Protein AF-A0A9E3B959-F1 (afdb_monomer_lite)

Foldseek 3Di:
DLVVLVVCCVQPQAPNVSAGAADPVCLPPDLLVLLVVLQVVLVVVLLVCQQPPVQVVCVSVLVSSQQNSLNSVCVSVVHDSVVCPPPPANWDWDQDPNDIDIRHHDDDPDSDRDNCSPVPDDPPLLLVVVLPVPDDDPPQFAALPPRHNPQKDKAFDDCLPPDDCVRDAAPSNSCSSSVHGIGIHHPVVSVCVVVVVDRPDDSSSRRDDPPDPPPPDDDDDDDD

Radius of gyration: 24.72 Å; chains: 1; bounding box: 54×55×62 Å

Structure (mmCIF, N/CA/C/O backbone):
data_AF-A0A9E3B959-F1
#
_entry.id   AF-A0A9E3B959-F1
#
loop_
_atom_site.group_PDB
_atom_site.id
_atom_site.type_symbol
_atom_site.label_atom_id
_atom_site.label_alt_id
_atom_site.label_comp_id
_atom_site.label_asym_id
_atom_site.label_entity_id
_atom_site.label_seq_id
_atom_site.pdbx_PDB_ins_code
_atom_site.Cartn_x
_atom_site.Cartn_y
_atom_site.Cartn_z
_atom_site.occupancy
_atom_site.B_iso_or_equiv
_atom_site.auth_seq_id
_atom_site.auth_comp_id
_atom_site.auth_asym_id
_atom_site.auth_atom_id
_atom_site.pdbx_PDB_model_num
ATOM 1 N N . MET A 1 1 ? 4.954 -13.587 -14.094 1.00 80.44 1 MET A N 1
ATOM 2 C CA . MET A 1 1 ? 5.096 -12.112 -14.001 1.00 80.44 1 MET A CA 1
ATOM 3 C C . MET A 1 1 ? 4.071 -11.342 -14.834 1.00 80.44 1 MET A C 1
ATOM 5 O O . MET A 1 1 ? 3.504 -10.375 -14.329 1.00 80.44 1 MET A O 1
ATOM 9 N N . ASP A 1 2 ? 3.778 -11.764 -16.065 1.00 85.06 2 ASP A N 1
ATOM 10 C CA . ASP A 1 2 ? 2.903 -11.012 -16.986 1.00 85.06 2 ASP A CA 1
ATOM 11 C C . ASP A 1 2 ? 1.471 -10.815 -16.484 1.00 85.06 2 ASP A C 1
ATOM 13 O O . ASP A 1 2 ? 0.889 -9.744 -16.650 1.00 85.06 2 ASP A O 1
ATOM 17 N N . GLU A 1 3 ? 0.918 -11.799 -15.773 1.00 89.31 3 GLU A N 1
ATOM 18 C CA . GLU A 1 3 ? -0.406 -11.671 -15.158 1.00 89.31 3 GLU A CA 1
ATOM 19 C C . GLU A 1 3 ? -0.453 -10.535 -14.117 1.00 89.31 3 GLU A C 1
ATOM 21 O O . GLU A 1 3 ? -1.436 -9.795 -14.023 1.00 89.31 3 GLU A O 1
ATOM 26 N N . LEU A 1 4 ? 0.632 -10.339 -13.360 1.00 90.38 4 LEU A N 1
ATOM 27 C CA . LEU A 1 4 ? 0.726 -9.268 -12.369 1.00 90.38 4 LEU A CA 1
ATOM 28 C C . LEU A 1 4 ? 0.835 -7.896 -13.046 1.00 90.38 4 LEU A C 1
ATOM 30 O O . LEU A 1 4 ? 0.195 -6.938 -12.609 1.00 90.38 4 LEU A O 1
ATOM 34 N N . ILE A 1 5 ? 1.572 -7.807 -14.156 1.00 92.00 5 ILE A N 1
ATOM 35 C CA . ILE A 1 5 ? 1.632 -6.597 -14.988 1.00 92.00 5 ILE A CA 1
ATOM 36 C C . ILE A 1 5 ? 0.251 -6.291 -15.583 1.00 92.00 5 ILE A C 1
ATOM 38 O O . ILE A 1 5 ? -0.192 -5.144 -15.535 1.00 92.00 5 ILE A O 1
ATOM 42 N N . LYS A 1 6 ? -0.487 -7.307 -16.048 1.00 93.62 6 LYS A N 1
ATOM 43 C CA . LYS A 1 6 ? -1.866 -7.156 -16.537 1.00 93.62 6 LYS A CA 1
ATOM 44 C C . LYS A 1 6 ? -2.799 -6.606 -15.451 1.00 93.62 6 LYS A C 1
ATOM 46 O O . LYS A 1 6 ? -3.566 -5.680 -15.715 1.00 93.62 6 LYS A O 1
ATOM 51 N N . LYS A 1 7 ? -2.691 -7.099 -14.211 1.00 92.75 7 LYS A N 1
ATOM 52 C CA . LYS A 1 7 ? -3.442 -6.562 -13.057 1.00 92.75 7 LYS A CA 1
ATOM 53 C C . LYS A 1 7 ? -3.067 -5.105 -12.756 1.00 92.75 7 LYS A C 1
ATOM 55 O O . LYS A 1 7 ? -3.945 -4.289 -12.475 1.00 92.75 7 LYS A O 1
ATOM 60 N N . LEU A 1 8 ? -1.786 -4.742 -12.847 1.00 92.69 8 LEU A N 1
ATOM 61 C CA . LEU A 1 8 ? -1.335 -3.353 -12.676 1.00 92.69 8 LEU A CA 1
ATOM 62 C C . LEU A 1 8 ? -1.838 -2.428 -13.789 1.00 92.69 8 LEU A C 1
ATOM 64 O O . LEU A 1 8 ? -2.209 -1.288 -13.497 1.00 92.69 8 LEU A O 1
ATOM 68 N N . TYR A 1 9 ? -1.898 -2.922 -15.026 1.00 93.94 9 TYR A N 1
ATOM 69 C CA . TYR A 1 9 ? -2.481 -2.216 -16.165 1.00 93.94 9 TYR A CA 1
ATOM 70 C C . TYR A 1 9 ? -3.969 -1.937 -15.934 1.00 93.94 9 TYR A C 1
ATOM 72 O O . TYR A 1 9 ? -4.385 -0.781 -15.984 1.00 93.94 9 TYR A O 1
ATOM 80 N N . GLN A 1 10 ? -4.749 -2.952 -15.547 1.00 93.19 10 GLN A N 1
ATOM 81 C CA . GLN A 1 10 ? -6.173 -2.794 -15.213 1.00 93.19 10 GLN A CA 1
ATOM 82 C C . GLN A 1 10 ? -6.409 -1.789 -14.076 1.00 93.19 10 GLN A C 1
ATOM 84 O O . GLN A 1 10 ? -7.399 -1.063 -14.065 1.00 93.19 10 GLN A O 1
ATOM 89 N N . LYS A 1 11 ? -5.491 -1.722 -13.104 1.00 91.50 11 LYS A N 1
ATOM 90 C CA . LYS A 1 11 ? -5.544 -0.751 -12.001 1.00 91.50 11 LYS A CA 1
ATOM 91 C C . LYS A 1 11 ? -4.954 0.622 -12.361 1.00 91.50 11 LYS A C 1
ATOM 93 O O . LYS A 1 11 ? -4.945 1.500 -11.493 1.00 91.50 11 LYS A O 1
ATOM 98 N N . GLY A 1 12 ? -4.469 0.823 -13.587 1.00 92.06 12 GLY A N 1
ATOM 99 C CA . GLY A 1 12 ? -3.990 2.106 -14.108 1.00 92.06 12 GLY A CA 1
ATOM 100 C C . GLY A 1 12 ? -2.596 2.535 -13.639 1.00 92.06 12 GLY A C 1
ATOM 101 O O . GLY A 1 12 ? -2.316 3.730 -13.608 1.00 92.06 12 GLY A O 1
ATOM 102 N N . PHE A 1 13 ? -1.729 1.602 -13.234 1.00 93.00 13 PHE A N 1
ATOM 103 C CA . PHE A 1 13 ? -0.353 1.914 -12.803 1.00 93.00 13 PHE A CA 1
ATOM 104 C C . PHE A 1 13 ? 0.669 1.876 -13.950 1.00 93.00 13 PHE A C 1
ATOM 106 O O . PHE A 1 13 ? 1.682 2.580 -13.925 1.00 93.00 13 PHE A O 1
ATOM 113 N N . CYS A 1 14 ? 0.419 1.059 -14.968 1.00 93.94 14 CYS A N 1
ATOM 114 C CA . CYS A 1 14 ? 1.261 0.928 -16.154 1.00 93.94 14 CYS A CA 1
ATOM 115 C C . CYS A 1 14 ? 0.411 0.832 -17.415 1.00 93.94 14 CYS A C 1
ATOM 117 O O . CYS A 1 14 ? -0.798 0.663 -17.315 1.00 93.94 14 CYS A O 1
ATOM 119 N N . ASN A 1 15 ? 1.033 0.960 -18.587 1.00 93.50 15 ASN A N 1
ATOM 120 C CA . ASN A 1 15 ? 0.400 0.678 -19.875 1.00 93.50 15 ASN A CA 1
ATOM 121 C C . ASN A 1 15 ? 0.394 -0.837 -20.176 1.00 93.50 15 ASN A C 1
ATOM 123 O O . ASN A 1 15 ? 0.929 -1.629 -19.396 1.00 93.50 15 ASN A O 1
ATOM 127 N N . ALA A 1 16 ? -0.181 -1.228 -21.318 1.00 90.19 16 ALA A N 1
ATOM 128 C CA . ALA A 1 16 ? -0.247 -2.626 -21.757 1.00 90.19 16 ALA A CA 1
ATOM 129 C C . ALA A 1 16 ? 1.142 -3.283 -21.902 1.00 90.19 16 ALA A C 1
ATOM 131 O O . ALA A 1 16 ? 1.290 -4.477 -21.680 1.00 90.19 16 ALA A O 1
ATOM 132 N N . HIS A 1 17 ? 2.177 -2.487 -22.186 1.00 88.38 17 HIS A N 1
ATOM 133 C CA . HIS A 1 17 ? 3.568 -2.934 -22.313 1.00 88.38 17 HIS A CA 1
ATOM 134 C C . HIS A 1 17 ? 4.354 -2.888 -20.986 1.00 88.38 17 HIS A C 1
ATOM 136 O O . HIS A 1 17 ? 5.584 -2.938 -20.987 1.00 88.38 17 HIS A O 1
ATOM 142 N N . GLY A 1 18 ? 3.688 -2.692 -19.842 1.00 88.81 18 GLY A N 1
ATOM 143 C CA . GLY A 1 18 ? 4.347 -2.624 -18.533 1.00 88.81 18 GLY A CA 1
ATOM 144 C C . GLY A 1 18 ? 5.211 -1.375 -18.310 1.00 88.81 18 GLY A C 1
ATOM 145 O O . GLY A 1 18 ? 6.066 -1.359 -17.422 1.00 88.81 18 GLY A O 1
ATOM 146 N N . ARG A 1 19 ? 5.019 -0.307 -19.093 1.00 93.06 19 ARG A N 1
ATOM 147 C CA . ARG A 1 19 ? 5.656 1.001 -18.872 1.00 93.06 19 ARG A CA 1
ATOM 148 C C . ARG A 1 19 ? 4.868 1.802 -17.827 1.00 93.06 19 ARG A C 1
ATOM 150 O O . ARG A 1 19 ? 3.643 1.860 -17.920 1.00 93.06 19 ARG A O 1
ATOM 157 N N . PRO A 1 20 ? 5.529 2.468 -16.865 1.00 94.44 20 PRO A N 1
ATOM 158 C CA . PRO A 1 20 ? 4.847 3.205 -15.799 1.00 94.44 20 PRO A CA 1
ATOM 159 C C . PRO A 1 20 ? 4.007 4.373 -16.331 1.00 94.44 20 PRO A C 1
ATOM 161 O O . PRO A 1 20 ? 4.480 5.143 -17.175 1.00 94.44 20 PRO A O 1
ATOM 164 N N . MET A 1 21 ? 2.807 4.568 -15.786 1.00 94.25 21 MET A N 1
ATOM 165 C CA . MET A 1 21 ? 1.925 5.706 -16.084 1.00 94.25 21 MET A CA 1
ATOM 166 C C . MET A 1 21 ? 1.518 6.428 -14.798 1.00 94.25 21 MET A C 1
ATOM 168 O O . MET A 1 21 ? 1.546 5.831 -13.726 1.00 94.25 21 MET A O 1
ATOM 172 N N . HIS A 1 22 ? 1.166 7.715 -14.879 1.00 92.75 22 HIS A N 1
ATOM 173 C CA . HIS A 1 22 ? 0.607 8.413 -13.719 1.00 92.75 22 HIS A CA 1
ATOM 174 C C . HIS A 1 22 ? -0.812 7.909 -13.445 1.00 92.75 22 HIS A C 1
ATOM 176 O O . HIS A 1 22 ? -1.591 7.672 -14.371 1.00 92.75 22 HIS A O 1
ATOM 182 N N . LYS A 1 23 ? -1.175 7.794 -12.168 1.00 93.25 23 LYS A N 1
ATOM 183 C CA . LYS A 1 23 ? -2.512 7.361 -11.772 1.00 93.25 23 LYS A CA 1
ATOM 184 C C . LYS A 1 23 ? -3.437 8.561 -11.625 1.00 93.25 23 LYS A C 1
ATOM 186 O O . LYS A 1 23 ? -3.489 9.176 -10.564 1.00 93.25 23 LYS A O 1
ATOM 191 N N . LYS A 1 24 ? -4.189 8.864 -12.690 1.00 89.94 24 LYS A N 1
ATOM 192 C CA . LYS A 1 24 ? -5.099 10.025 -12.781 1.00 89.94 24 LYS A CA 1
ATOM 193 C C . LYS A 1 24 ? -6.013 10.176 -11.560 1.00 89.94 24 LYS A C 1
ATOM 195 O O . LYS A 1 24 ? -6.079 11.251 -10.980 1.00 89.94 24 LYS A O 1
ATOM 200 N N . ALA A 1 25 ? -6.628 9.079 -11.114 1.00 90.62 25 ALA A N 1
ATOM 201 C CA . ALA A 1 25 ? -7.558 9.077 -9.983 1.00 90.62 25 ALA A CA 1
ATOM 202 C C . ALA A 1 25 ? -6.941 9.540 -8.648 1.00 90.62 25 ALA A C 1
ATOM 204 O O . ALA A 1 25 ? -7.670 9.939 -7.750 1.00 90.62 25 ALA A O 1
ATOM 205 N N . TRP A 1 26 ? -5.615 9.460 -8.488 1.00 92.69 26 TRP A N 1
ATOM 206 C CA . TRP A 1 26 ? -4.938 9.809 -7.234 1.00 92.69 26 TRP A CA 1
ATOM 207 C C . TRP A 1 26 ? -4.292 11.193 -7.256 1.00 92.69 26 TRP A C 1
ATOM 209 O O . TRP A 1 26 ? -3.846 11.648 -6.213 1.00 92.69 26 TRP A O 1
ATOM 219 N N . VAL A 1 27 ? -4.264 11.889 -8.398 1.00 91.31 27 VAL A N 1
ATOM 220 C CA . VAL A 1 27 ? -3.645 13.225 -8.518 1.00 91.31 27 VAL A CA 1
ATOM 221 C C . VAL A 1 27 ? -4.309 14.252 -7.586 1.00 91.31 27 VAL A C 1
ATOM 223 O O . VAL A 1 27 ? -3.640 15.143 -7.062 1.00 91.31 27 VAL A O 1
ATOM 226 N N . LEU A 1 28 ? -5.612 14.090 -7.337 1.00 90.44 28 LEU A N 1
ATOM 227 C CA . LEU A 1 28 ? -6.407 14.964 -6.470 1.00 90.44 28 LEU A CA 1
ATOM 228 C C . LEU A 1 28 ? -6.137 14.760 -4.970 1.00 90.44 28 LEU A C 1
ATOM 230 O O . LEU A 1 28 ? -6.467 15.636 -4.182 1.00 90.44 28 LEU A O 1
ATOM 234 N N . LEU A 1 29 ? -5.534 13.637 -4.568 1.00 91.25 29 LEU A N 1
ATOM 235 C CA . LEU A 1 29 ? -5.238 13.350 -3.162 1.00 91.25 29 LEU A CA 1
ATOM 236 C C . LEU A 1 29 ? -4.032 14.155 -2.671 1.00 91.25 29 LEU A C 1
ATOM 238 O O . LEU A 1 29 ? -3.202 14.600 -3.467 1.00 91.25 29 LEU A O 1
ATOM 242 N N . ASP A 1 30 ? -3.903 14.301 -1.357 1.00 89.56 30 ASP A N 1
ATOM 243 C CA . ASP A 1 30 ? -2.733 14.931 -0.746 1.00 89.56 30 ASP A CA 1
ATOM 244 C C . ASP A 1 30 ? -1.458 14.119 -1.020 1.00 89.56 30 ASP A C 1
ATOM 246 O O . ASP A 1 30 ? -1.492 12.895 -1.173 1.00 89.56 30 ASP A O 1
ATOM 250 N N . GLU A 1 31 ? -0.305 14.787 -1.094 1.00 87.62 31 GLU A N 1
ATOM 251 C CA . GLU A 1 31 ? 0.969 14.144 -1.459 1.00 87.62 31 GLU A CA 1
ATOM 252 C C . GLU A 1 31 ? 1.323 12.972 -0.539 1.00 87.62 31 GLU A C 1
ATOM 254 O O . GLU A 1 31 ? 1.806 11.931 -0.992 1.00 87.62 31 GLU A O 1
ATOM 259 N N . ASP A 1 32 ? 1.028 13.115 0.749 1.00 87.31 32 ASP A N 1
ATOM 260 C CA . ASP A 1 32 ? 1.257 12.086 1.750 1.00 87.31 32 ASP A CA 1
ATOM 261 C C . ASP A 1 32 ? 0.358 10.873 1.568 1.00 87.31 32 ASP A C 1
ATOM 263 O O . ASP A 1 32 ? 0.815 9.732 1.684 1.00 87.31 32 ASP A O 1
ATOM 267 N N . GLN A 1 33 ? -0.908 11.112 1.237 1.00 89.50 33 GLN A N 1
ATOM 268 C CA . GLN A 1 33 ? -1.863 10.064 0.919 1.00 89.50 33 GLN A CA 1
ATOM 269 C C . GLN A 1 33 ? -1.445 9.319 -0.344 1.00 89.50 33 GLN A C 1
ATOM 271 O O . GLN A 1 33 ? -1.440 8.087 -0.339 1.00 89.50 33 GLN A O 1
ATOM 276 N N . ILE A 1 34 ? -1.024 10.036 -1.393 1.00 91.88 34 ILE A N 1
ATOM 277 C CA . ILE A 1 34 ? -0.518 9.433 -2.631 1.00 91.88 34 ILE A CA 1
ATOM 278 C C . ILE A 1 34 ? 0.653 8.498 -2.307 1.00 91.88 34 ILE A C 1
ATOM 280 O O . ILE A 1 34 ? 0.601 7.312 -2.642 1.00 91.88 34 ILE A O 1
ATOM 284 N N . ILE A 1 35 ? 1.690 8.988 -1.618 1.00 90.44 35 ILE A N 1
ATOM 285 C CA . ILE A 1 35 ? 2.874 8.177 -1.289 1.00 90.44 35 ILE A CA 1
ATOM 286 C C . ILE A 1 35 ? 2.489 6.983 -0.414 1.00 90.44 35 ILE A C 1
ATOM 288 O O . ILE A 1 35 ? 2.919 5.861 -0.683 1.00 90.44 35 ILE A O 1
ATOM 292 N N . SER A 1 36 ? 1.644 7.193 0.597 1.00 90.62 36 SER A N 1
ATOM 293 C CA . SER A 1 36 ? 1.188 6.135 1.501 1.00 90.62 36 SER A CA 1
ATOM 294 C C . SER A 1 36 ? 0.422 5.026 0.770 1.00 90.62 36 SER A C 1
ATOM 296 O O . SER A 1 36 ? 0.654 3.839 1.024 1.00 90.62 36 SER A O 1
ATOM 298 N N . LEU A 1 37 ? -0.442 5.380 -0.188 1.00 92.19 37 LEU A N 1
ATOM 299 C CA . LEU A 1 37 ? -1.195 4.421 -0.999 1.00 92.19 37 LEU A CA 1
ATOM 300 C C . LEU A 1 37 ? -0.272 3.583 -1.886 1.00 92.19 37 LEU A C 1
ATOM 302 O O . LEU A 1 37 ? -0.363 2.355 -1.873 1.00 92.19 37 LEU A O 1
ATOM 306 N N . TYR A 1 38 ? 0.656 4.218 -2.607 1.00 93.81 38 TYR A N 1
ATOM 307 C CA . TYR A 1 38 ? 1.648 3.499 -3.412 1.00 93.81 38 TYR A CA 1
ATOM 308 C C . TYR A 1 38 ? 2.538 2.592 -2.551 1.00 93.81 38 TYR A C 1
ATOM 310 O O . TYR A 1 38 ? 2.760 1.434 -2.912 1.00 93.81 38 TYR A O 1
ATOM 318 N N . SER A 1 39 ? 3.000 3.076 -1.394 1.00 91.81 39 SER A N 1
ATOM 319 C CA . SER A 1 39 ? 3.765 2.280 -0.424 1.00 91.81 39 SER A CA 1
ATOM 320 C C . SER A 1 39 ? 2.980 1.076 0.085 1.00 91.81 39 SER A C 1
ATOM 322 O O . SER A 1 39 ? 3.540 -0.012 0.203 1.00 91.81 39 SER A O 1
ATOM 324 N N . SER A 1 40 ? 1.688 1.251 0.367 1.00 91.19 40 SER A N 1
ATOM 325 C CA . SER A 1 40 ? 0.810 0.181 0.850 1.00 91.19 40 SER A CA 1
ATOM 326 C C . SER A 1 40 ? 0.580 -0.885 -0.218 1.00 91.19 40 SER A C 1
ATOM 328 O O . SER A 1 40 ? 0.660 -2.072 0.087 1.00 91.19 40 SER A O 1
ATOM 330 N N . VAL A 1 41 ? 0.373 -0.482 -1.477 1.00 93.25 41 VAL A N 1
ATOM 331 C CA . VAL A 1 41 ? 0.266 -1.418 -2.608 1.00 93.25 41 VAL A CA 1
ATOM 332 C C . VAL A 1 41 ? 1.567 -2.200 -2.786 1.00 93.25 41 VAL A C 1
ATOM 334 O O . VAL A 1 41 ? 1.525 -3.425 -2.883 1.00 93.25 41 VAL A O 1
ATOM 337 N N . ASN A 1 42 ? 2.721 -1.522 -2.770 1.00 92.75 42 ASN A N 1
ATOM 338 C CA . ASN A 1 42 ? 4.015 -2.190 -2.910 1.00 92.75 42 ASN A CA 1
ATOM 339 C C . ASN A 1 42 ? 4.282 -3.162 -1.746 1.00 92.75 42 ASN A C 1
ATOM 341 O 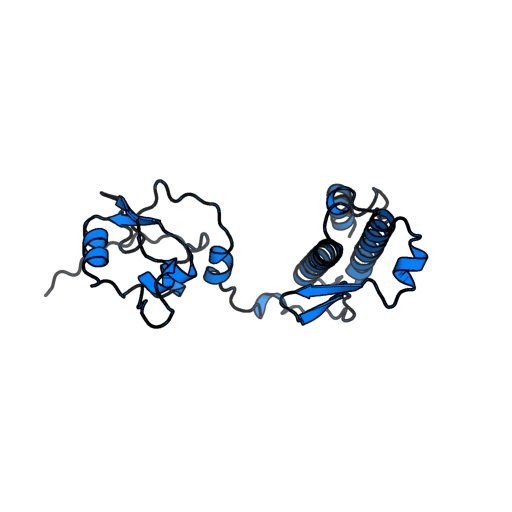O . ASN A 1 42 ? 4.625 -4.315 -1.986 1.00 92.75 42 ASN A O 1
ATOM 345 N N . ARG A 1 43 ? 4.046 -2.739 -0.493 1.00 91.06 43 ARG A N 1
ATOM 346 C CA . ARG A 1 43 ? 4.144 -3.621 0.687 1.00 91.06 43 ARG A CA 1
ATOM 347 C C . ARG A 1 43 ? 3.225 -4.824 0.590 1.00 91.06 43 ARG A C 1
ATOM 349 O O . ARG A 1 43 ? 3.647 -5.915 0.937 1.00 91.06 43 ARG A O 1
ATOM 356 N N . GLY A 1 44 ? 1.981 -4.629 0.159 1.00 90.31 44 GLY A N 1
ATOM 357 C CA . GLY A 1 44 ? 1.007 -5.710 0.047 1.00 90.31 44 GLY A CA 1
ATOM 358 C C . GLY A 1 44 ? 1.447 -6.770 -0.957 1.00 90.31 44 GLY A C 1
ATOM 359 O O . GLY A 1 44 ? 1.476 -7.949 -0.617 1.00 90.31 44 GLY A O 1
ATOM 360 N N . LEU A 1 45 ? 1.851 -6.346 -2.160 1.00 91.12 45 LEU A N 1
ATOM 361 C CA . LEU A 1 45 ? 2.346 -7.257 -3.196 1.00 91.12 45 LEU A CA 1
ATOM 362 C C . LEU A 1 45 ? 3.591 -8.005 -2.735 1.00 91.12 45 LEU A C 1
ATOM 364 O O . LEU A 1 45 ? 3.685 -9.214 -2.909 1.00 91.12 45 LEU A O 1
ATOM 368 N N . GLN A 1 46 ? 4.519 -7.299 -2.100 1.00 89.81 46 GLN A N 1
ATOM 369 C CA . GLN A 1 46 ? 5.704 -7.928 -1.555 1.00 89.81 46 GLN A CA 1
ATOM 370 C C . GLN A 1 46 ? 5.326 -8.912 -0.441 1.00 89.81 46 GLN A C 1
ATOM 372 O O . GLN A 1 46 ? 5.582 -10.097 -0.543 1.00 89.81 46 GLN A O 1
ATOM 377 N N . ASN A 1 47 ? 4.612 -8.521 0.600 1.00 87.88 47 ASN A N 1
ATOM 378 C CA . ASN A 1 47 ? 4.277 -9.485 1.652 1.00 87.88 47 ASN A CA 1
ATOM 379 C C . ASN A 1 47 ? 3.521 -10.723 1.130 1.00 87.88 47 ASN A C 1
ATOM 381 O O . ASN A 1 47 ? 3.733 -11.815 1.645 1.00 87.88 47 ASN A O 1
ATOM 385 N N . TYR A 1 48 ? 2.701 -10.569 0.087 1.00 88.75 48 TYR A N 1
ATOM 386 C CA . TYR A 1 48 ? 1.984 -11.675 -0.541 1.00 88.75 48 TYR A CA 1
ATOM 387 C C . TYR A 1 48 ? 2.888 -12.638 -1.327 1.00 88.75 48 TYR A C 1
ATOM 389 O O . TYR A 1 48 ? 2.730 -13.846 -1.213 1.00 88.75 48 TYR A O 1
ATOM 397 N N . TYR A 1 49 ? 3.844 -12.142 -2.111 1.00 88.62 49 TYR A N 1
ATOM 398 C CA . TYR A 1 49 ? 4.714 -13.009 -2.919 1.00 88.62 49 TYR A CA 1
ATOM 399 C C . TYR A 1 49 ? 6.014 -13.412 -2.199 1.00 88.62 49 TYR A C 1
ATOM 401 O O . TYR A 1 49 ? 6.840 -14.110 -2.766 1.00 88.62 49 TYR A O 1
ATOM 409 N N . ARG A 1 50 ? 6.222 -13.019 -0.937 1.00 87.62 50 ARG A N 1
ATOM 410 C CA . ARG A 1 50 ? 7.487 -13.238 -0.207 1.00 87.62 50 ARG A CA 1
ATOM 411 C C . ARG A 1 50 ? 8.024 -14.679 -0.166 1.00 87.62 50 ARG A C 1
ATOM 413 O O . ARG A 1 50 ? 9.247 -14.829 -0.207 1.00 87.62 50 ARG A O 1
ATOM 420 N N . PRO A 1 51 ? 7.182 -15.725 -0.099 1.00 88.19 51 PRO A N 1
ATOM 421 C CA . PRO A 1 51 ? 7.668 -17.099 -0.099 1.00 88.19 51 PRO A CA 1
ATOM 422 C C . PRO A 1 51 ? 7.886 -17.692 -1.497 1.00 88.19 51 PRO A C 1
ATOM 424 O O . PRO A 1 51 ? 8.307 -18.841 -1.579 1.00 88.19 51 PRO A O 1
ATOM 427 N N . THR A 1 52 ? 7.600 -16.969 -2.588 1.00 87.06 52 THR A N 1
ATOM 428 C CA . THR A 1 52 ? 7.770 -17.507 -3.950 1.00 87.06 52 THR A CA 1
ATOM 429 C C . THR A 1 52 ? 9.236 -17.578 -4.360 1.00 87.06 52 THR A C 1
ATOM 431 O O . THR A 1 52 ? 10.004 -16.663 -4.063 1.00 87.06 52 THR A O 1
ATOM 434 N N . ASP A 1 53 ? 9.616 -18.602 -5.124 1.00 85.19 53 ASP A N 1
ATOM 435 C CA . ASP A 1 53 ? 11.004 -18.786 -5.563 1.00 85.19 53 ASP A CA 1
ATOM 436 C C . ASP A 1 53 ? 11.486 -17.677 -6.517 1.00 85.19 53 ASP A C 1
ATOM 438 O O . ASP A 1 53 ? 12.636 -17.253 -6.443 1.00 85.19 53 ASP A O 1
ATOM 442 N N . ASN A 1 54 ? 10.601 -17.111 -7.344 1.00 84.38 54 ASN A N 1
ATOM 443 C CA . ASN A 1 54 ? 10.917 -16.009 -8.263 1.00 84.38 54 ASN A CA 1
ATOM 444 C C . ASN A 1 54 ? 10.683 -14.607 -7.661 1.00 84.38 54 ASN A C 1
ATOM 446 O O . ASN A 1 54 ? 10.459 -13.631 -8.378 1.00 84.38 54 ASN A O 1
ATOM 450 N N . TRP A 1 55 ? 10.757 -14.481 -6.336 1.00 85.88 55 TRP A N 1
ATOM 451 C CA . TRP A 1 55 ? 10.542 -13.232 -5.599 1.00 85.88 55 TRP A CA 1
ATOM 452 C C . TRP A 1 55 ? 11.346 -12.035 -6.130 1.00 85.88 55 TRP A C 1
ATOM 454 O O . TRP A 1 55 ? 10.839 -10.913 -6.187 1.00 85.88 55 TRP A O 1
ATOM 464 N N . ALA A 1 56 ? 12.590 -12.259 -6.558 1.00 86.00 56 ALA A N 1
ATOM 465 C CA . ALA A 1 56 ? 13.458 -11.208 -7.086 1.00 86.00 56 ALA A CA 1
ATOM 466 C C . ALA A 1 56 ? 12.888 -10.524 -8.348 1.00 86.00 56 ALA A C 1
ATOM 468 O O . ALA A 1 56 ? 13.160 -9.343 -8.593 1.00 86.00 56 ALA A O 1
ATOM 469 N N . GLU A 1 57 ? 12.033 -11.207 -9.117 1.00 87.56 57 GLU A N 1
ATOM 470 C CA . GLU A 1 57 ? 11.367 -10.632 -10.293 1.00 87.56 57 GLU A CA 1
ATOM 471 C C . GLU A 1 57 ? 10.401 -9.495 -9.917 1.00 87.56 57 GLU A C 1
ATOM 473 O O . GLU A 1 57 ? 10.173 -8.577 -10.714 1.00 87.56 57 GLU A O 1
ATOM 478 N N . LEU A 1 58 ? 9.897 -9.458 -8.672 1.00 90.81 58 LEU A N 1
ATOM 479 C CA . LEU A 1 58 ? 9.063 -8.353 -8.182 1.00 90.81 58 LEU A CA 1
ATOM 480 C C . LEU A 1 58 ? 9.808 -7.013 -8.123 1.00 90.81 58 LEU A C 1
ATOM 482 O O . LEU A 1 58 ? 9.165 -5.962 -8.028 1.00 90.81 58 LEU A O 1
ATOM 486 N N . SER A 1 59 ? 11.136 -7.004 -8.248 1.00 90.88 59 SER A N 1
ATOM 487 C CA . SER A 1 59 ? 11.918 -5.777 -8.436 1.00 90.88 59 SER A CA 1
ATOM 488 C C . SER A 1 59 ? 11.406 -4.945 -9.621 1.00 90.88 59 SER A C 1
ATOM 490 O O . SER A 1 59 ? 11.304 -3.715 -9.521 1.00 90.88 59 SER A O 1
ATOM 492 N N . ARG A 1 60 ? 10.959 -5.598 -10.705 1.00 91.88 60 ARG A N 1
ATOM 493 C CA . ARG A 1 60 ? 10.334 -4.939 -11.861 1.00 91.88 60 ARG A CA 1
ATOM 494 C C . ARG A 1 60 ? 9.009 -4.270 -11.495 1.00 91.88 60 ARG A C 1
ATOM 496 O O . ARG A 1 60 ? 8.721 -3.172 -11.971 1.00 91.88 60 ARG A O 1
ATOM 503 N N . ILE A 1 61 ? 8.218 -4.885 -10.622 1.00 92.75 61 ILE A N 1
ATOM 504 C CA . ILE A 1 61 ? 6.954 -4.317 -10.139 1.00 92.75 61 ILE A CA 1
ATOM 505 C C . ILE A 1 61 ? 7.206 -3.110 -9.237 1.00 92.75 61 ILE A C 1
ATOM 507 O O . ILE A 1 61 ? 6.584 -2.061 -9.417 1.00 92.75 61 ILE A O 1
ATOM 511 N N . GLN A 1 62 ? 8.173 -3.217 -8.323 1.00 92.88 62 GLN A N 1
ATOM 512 C CA . GLN A 1 62 ? 8.603 -2.096 -7.489 1.00 92.88 62 GLN A CA 1
ATOM 513 C C . GLN A 1 62 ? 9.088 -0.921 -8.352 1.00 92.88 62 GLN A C 1
ATOM 515 O O . GLN A 1 62 ? 8.773 0.232 -8.051 1.00 92.88 62 GLN A O 1
ATOM 520 N N . TYR A 1 63 ? 9.806 -1.197 -9.447 1.00 92.69 63 TYR A N 1
ATOM 521 C CA . TYR A 1 63 ? 10.186 -0.183 -10.430 1.00 92.69 63 TYR A CA 1
ATOM 522 C C . TYR A 1 63 ? 8.953 0.492 -11.048 1.00 92.69 63 TYR A C 1
ATOM 524 O O . TYR A 1 63 ? 8.867 1.721 -11.047 1.00 92.69 63 TYR A O 1
ATOM 532 N N . ILE A 1 64 ? 7.978 -0.288 -11.529 1.00 94.19 64 ILE A N 1
ATOM 533 C CA . ILE A 1 64 ? 6.758 0.254 -12.141 1.00 94.19 64 ILE A CA 1
ATOM 534 C C . ILE A 1 64 ? 6.023 1.180 -11.169 1.00 94.19 64 ILE A C 1
ATOM 536 O O . ILE A 1 64 ? 5.704 2.314 -11.527 1.00 94.19 64 ILE A O 1
ATOM 540 N N . LEU A 1 65 ? 5.815 0.736 -9.929 1.00 93.88 65 LEU A N 1
ATOM 541 C CA . LEU A 1 65 ? 5.130 1.521 -8.902 1.00 93.88 65 LEU A CA 1
ATOM 542 C C . LEU A 1 65 ? 5.904 2.792 -8.536 1.00 93.88 65 LEU A C 1
ATOM 544 O O . LEU A 1 65 ? 5.301 3.860 -8.450 1.00 93.88 65 LEU A O 1
ATOM 548 N N . LYS A 1 66 ? 7.233 2.712 -8.389 1.00 92.25 66 LYS A N 1
ATOM 549 C CA . LYS A 1 66 ? 8.084 3.871 -8.076 1.00 92.25 66 LYS A CA 1
ATOM 550 C C . LYS A 1 66 ? 7.983 4.956 -9.150 1.00 92.25 66 LYS A C 1
ATOM 552 O O . LYS A 1 66 ? 7.819 6.131 -8.831 1.00 92.25 66 LYS A O 1
ATOM 557 N N . PHE A 1 67 ? 8.072 4.578 -10.424 1.00 92.81 67 PHE A N 1
ATOM 558 C CA . PHE A 1 67 ? 7.993 5.541 -11.525 1.00 92.81 67 PHE A CA 1
ATOM 559 C C . PHE A 1 67 ? 6.564 6.035 -11.774 1.00 92.81 67 PHE A C 1
ATOM 561 O O . PHE A 1 67 ? 6.377 7.199 -12.116 1.00 92.81 67 PHE A O 1
ATOM 568 N N . SER A 1 68 ? 5.554 5.190 -11.565 1.00 94.38 68 SER A N 1
ATOM 569 C CA . SER A 1 68 ? 4.141 5.586 -11.610 1.00 94.38 68 SER A CA 1
ATOM 570 C C . SER A 1 68 ? 3.825 6.640 -10.539 1.00 94.38 68 SER A C 1
ATOM 572 O O . SER A 1 68 ? 3.231 7.680 -10.840 1.00 94.38 68 SER A O 1
ATOM 574 N N . LEU A 1 69 ? 4.333 6.442 -9.318 1.00 93.62 69 LEU A N 1
ATOM 575 C CA . LEU A 1 69 ? 4.273 7.417 -8.231 1.00 93.62 69 LEU A CA 1
ATOM 576 C C . LEU A 1 69 ? 4.972 8.729 -8.609 1.00 93.62 69 LEU A C 1
ATOM 578 O O . LEU A 1 69 ? 4.361 9.790 -8.502 1.00 93.62 69 LEU A O 1
ATOM 582 N N . ALA A 1 70 ? 6.211 8.667 -9.108 1.00 92.38 70 ALA A N 1
ATOM 583 C CA . ALA A 1 70 ? 6.953 9.859 -9.523 1.00 92.38 70 ALA A CA 1
ATOM 584 C C . ALA A 1 70 ? 6.208 10.655 -10.607 1.00 92.38 70 ALA A C 1
ATOM 586 O O . ALA A 1 70 ? 6.094 11.872 -10.506 1.00 92.38 70 ALA A O 1
ATOM 587 N N . LYS A 1 71 ? 5.632 9.970 -11.605 1.00 92.81 71 LYS A N 1
ATOM 588 C CA . LYS A 1 71 ? 4.795 10.595 -12.641 1.00 92.81 71 LYS A CA 1
ATOM 589 C C . LYS A 1 71 ? 3.525 11.228 -12.068 1.00 92.81 71 LYS A C 1
ATOM 591 O O . LYS A 1 71 ? 3.109 12.280 -12.538 1.00 92.81 71 LYS A O 1
ATOM 596 N N . THR A 1 72 ? 2.913 10.601 -11.064 1.00 94.12 72 THR A N 1
ATOM 597 C CA . THR A 1 72 ? 1.706 11.125 -10.402 1.00 94.12 72 THR A CA 1
ATOM 598 C C . THR A 1 72 ? 2.017 12.404 -9.620 1.00 94.12 72 THR A C 1
ATOM 600 O O . THR A 1 72 ? 1.288 13.383 -9.738 1.00 94.12 72 THR A O 1
ATOM 603 N N . LEU A 1 73 ? 3.131 12.431 -8.884 1.00 91.88 73 LEU A N 1
ATOM 604 C CA . LEU A 1 73 ? 3.581 13.624 -8.159 1.00 91.88 73 LEU A CA 1
ATOM 605 C C . LEU A 1 73 ? 4.033 14.743 -9.101 1.00 91.88 73 LEU A C 1
ATOM 607 O O . LEU A 1 73 ? 3.706 15.901 -8.864 1.00 91.88 73 LEU A O 1
ATOM 611 N N . ALA A 1 74 ? 4.734 14.398 -10.183 1.00 91.44 74 ALA A N 1
ATOM 612 C CA . ALA A 1 74 ? 5.127 15.339 -11.228 1.00 91.44 74 ALA A CA 1
ATOM 613 C C . ALA A 1 74 ? 3.903 16.039 -11.838 1.00 91.44 74 ALA A C 1
ATOM 615 O O . ALA A 1 74 ? 3.887 17.262 -11.931 1.00 91.44 74 ALA A O 1
ATOM 616 N N . ALA A 1 75 ? 2.852 15.276 -12.161 1.00 91.81 75 ALA A N 1
ATOM 617 C CA . ALA A 1 75 ? 1.594 15.822 -12.668 1.00 91.81 75 ALA A CA 1
ATOM 618 C C . ALA A 1 75 ? 0.884 16.718 -11.639 1.00 91.81 75 ALA A C 1
ATOM 620 O O . ALA A 1 75 ? 0.404 17.788 -11.996 1.00 91.81 75 ALA A O 1
ATOM 621 N N . LYS A 1 76 ? 0.851 16.324 -10.358 1.00 91.00 76 LYS A N 1
ATOM 622 C CA . LYS A 1 76 ? 0.250 17.139 -9.289 1.00 91.00 76 LYS A CA 1
ATOM 623 C C . LYS A 1 76 ? 0.981 18.473 -9.098 1.00 91.00 76 LYS A C 1
ATOM 625 O O . LYS A 1 76 ? 0.336 19.504 -8.957 1.00 91.00 76 LYS A O 1
ATOM 630 N N . LYS A 1 77 ? 2.317 18.446 -9.094 1.00 88.69 77 LYS A N 1
ATOM 631 C CA . LYS A 1 77 ? 3.179 19.620 -8.872 1.00 88.69 77 LYS A CA 1
ATOM 632 C C . LYS A 1 77 ? 3.463 20.435 -10.138 1.00 88.69 77 LYS A C 1
ATOM 634 O O . LYS A 1 77 ? 4.124 21.459 -10.032 1.00 88.69 77 LYS A O 1
ATOM 639 N N . GLN A 1 78 ? 3.022 19.975 -11.312 1.00 88.94 78 GLN A N 1
ATOM 640 C CA . GLN A 1 78 ? 3.363 20.561 -12.617 1.00 88.94 78 GLN A CA 1
ATOM 641 C C . GLN A 1 78 ? 4.882 20.719 -12.827 1.00 88.94 78 GLN A C 1
ATOM 643 O O . GLN A 1 78 ? 5.366 21.720 -13.347 1.00 88.94 78 GLN A O 1
ATOM 648 N N . VAL A 1 79 ? 5.660 19.719 -12.402 1.00 89.88 79 VAL A N 1
ATOM 649 C CA . VAL A 1 79 ? 7.125 19.699 -12.562 1.00 89.88 79 VAL A CA 1
ATOM 650 C C . VAL A 1 79 ? 7.583 18.485 -13.361 1.00 89.88 79 VAL A C 1
ATOM 652 O O . VAL A 1 79 ? 6.854 17.511 -13.534 1.00 89.88 79 VAL A O 1
ATOM 655 N N . SER A 1 80 ? 8.838 18.505 -13.813 1.00 88.75 80 SER A N 1
ATOM 656 C CA . SER A 1 80 ? 9.446 17.352 -14.473 1.00 88.75 80 SER A CA 1
ATOM 657 C C . SER A 1 80 ? 9.665 16.180 -13.506 1.00 88.75 80 SER A C 1
ATOM 659 O O . SER A 1 80 ? 9.973 16.348 -12.324 1.00 88.75 80 SER A O 1
ATOM 661 N N . ILE A 1 81 ? 9.575 14.957 -14.035 1.00 88.00 81 ILE A N 1
ATOM 662 C CA . ILE A 1 81 ? 9.825 13.717 -13.278 1.00 88.00 81 ILE A CA 1
ATOM 663 C C . ILE A 1 81 ? 11.248 13.711 -12.697 1.00 88.00 81 ILE A C 1
ATOM 665 O O . ILE A 1 81 ? 11.461 13.260 -11.574 1.00 88.00 81 ILE A O 1
ATOM 669 N N . THR A 1 82 ? 12.220 14.245 -13.440 1.00 86.31 82 THR A N 1
ATOM 670 C CA . THR A 1 82 ? 13.623 14.331 -13.018 1.00 86.31 82 THR A CA 1
ATOM 671 C C . THR A 1 82 ? 13.784 15.164 -11.751 1.00 86.31 82 THR A C 1
ATOM 673 O O . THR A 1 82 ? 14.563 14.782 -10.882 1.00 86.31 82 THR A O 1
ATOM 676 N N . ARG A 1 83 ? 13.018 16.256 -11.603 1.00 85.56 83 ARG A N 1
ATOM 677 C CA . ARG A 1 83 ? 13.030 17.085 -10.389 1.00 85.56 83 ARG A CA 1
ATOM 678 C C . ARG A 1 83 ? 12.535 16.297 -9.175 1.00 85.56 83 ARG A C 1
ATOM 680 O O . ARG A 1 83 ? 13.185 16.320 -8.141 1.00 85.56 83 ARG A O 1
ATOM 687 N N . ILE A 1 84 ? 11.464 15.517 -9.340 1.00 85.25 84 ILE A N 1
ATOM 688 C CA . ILE A 1 84 ? 10.913 14.650 -8.282 1.00 85.25 84 ILE A CA 1
ATOM 689 C C . ILE A 1 84 ? 11.890 13.541 -7.864 1.00 85.25 84 ILE A C 1
ATOM 691 O O . ILE A 1 84 ? 11.929 13.165 -6.699 1.00 85.25 84 ILE A O 1
ATOM 695 N N . ILE A 1 85 ? 12.654 12.976 -8.804 1.00 82.69 85 ILE A N 1
ATOM 696 C CA . ILE A 1 85 ? 13.592 11.881 -8.506 1.00 82.69 85 ILE A CA 1
ATOM 697 C C . ILE A 1 85 ? 14.908 12.403 -7.906 1.00 82.69 85 ILE A C 1
ATOM 699 O O . ILE A 1 85 ? 15.491 11.712 -7.070 1.00 82.69 85 ILE A O 1
ATOM 703 N N . LYS A 1 86 ? 15.379 13.586 -8.331 1.00 77.00 86 LYS A N 1
ATOM 704 C CA . LYS A 1 86 ? 16.605 14.219 -7.814 1.00 77.00 86 LYS A CA 1
ATOM 705 C C . LYS A 1 86 ? 16.446 14.728 -6.381 1.00 77.00 86 LYS A C 1
ATOM 707 O O . LYS A 1 86 ? 17.404 14.644 -5.617 1.00 77.00 86 LYS A O 1
ATOM 712 N N . ASP A 1 87 ? 15.264 15.216 -6.006 1.00 68.69 87 ASP A N 1
ATOM 713 C CA . ASP A 1 87 ? 14.976 15.580 -4.617 1.00 68.69 87 ASP A CA 1
ATOM 714 C C . ASP A 1 87 ? 14.971 14.317 -3.750 1.00 68.69 87 ASP A C 1
ATOM 716 O O . ASP A 1 87 ? 14.095 13.485 -3.939 1.00 68.69 87 ASP A O 1
ATOM 720 N N . LYS A 1 88 ? 15.986 14.161 -2.877 1.00 55.31 88 LYS A N 1
ATOM 721 C CA . LYS A 1 88 ? 16.238 13.182 -1.778 1.00 55.31 88 LYS A CA 1
ATOM 722 C C . LYS A 1 88 ? 15.348 11.911 -1.659 1.00 55.31 88 LYS A C 1
ATOM 724 O O . LYS A 1 88 ? 15.117 11.394 -0.564 1.00 55.31 88 LYS A O 1
ATOM 729 N N . GLY A 1 89 ? 14.914 11.323 -2.770 1.00 63.06 89 GLY A N 1
ATOM 730 C CA . GLY A 1 89 ? 13.906 10.265 -2.834 1.00 63.06 89 GLY A CA 1
ATOM 731 C C . GLY A 1 89 ? 12.460 10.785 -2.837 1.00 63.06 89 GLY A C 1
ATOM 732 O O . GLY A 1 89 ? 12.162 11.894 -2.414 1.00 63.06 89 GLY A O 1
ATOM 733 N N . ILE A 1 90 ? 11.524 9.941 -3.284 1.00 73.06 90 ILE A N 1
ATOM 734 C CA . ILE A 1 90 ? 10.094 10.276 -3.290 1.00 73.06 90 ILE A CA 1
ATOM 735 C C . ILE A 1 90 ? 9.575 10.310 -1.844 1.00 73.06 90 ILE A C 1
ATOM 737 O O . ILE A 1 90 ? 9.263 9.261 -1.266 1.00 73.06 90 ILE A O 1
ATOM 741 N N . GLN A 1 91 ? 9.528 11.506 -1.262 1.00 74.06 91 GLN A N 1
ATOM 742 C CA . GLN A 1 91 ? 9.146 11.748 0.126 1.00 74.06 91 GLN A CA 1
ATOM 743 C C . GLN A 1 91 ? 8.212 12.963 0.223 1.00 74.06 91 GLN A C 1
ATOM 745 O O . GLN A 1 91 ? 8.346 13.910 -0.549 1.00 74.06 91 GLN A O 1
ATOM 750 N N . ALA A 1 92 ? 7.281 12.942 1.176 1.00 69.62 92 ALA A N 1
ATOM 751 C CA . ALA A 1 92 ? 6.485 14.102 1.573 1.00 69.62 92 ALA A CA 1
ATOM 752 C C . ALA A 1 92 ? 6.635 14.330 3.078 1.00 69.62 92 ALA A C 1
ATOM 754 O O . ALA A 1 92 ? 6.607 13.378 3.860 1.00 69.62 92 ALA A O 1
ATOM 755 N N . ILE A 1 93 ? 6.787 15.588 3.485 1.00 72.62 93 ILE A N 1
ATOM 756 C CA . ILE A 1 93 ? 6.823 15.981 4.895 1.00 72.62 93 ILE A CA 1
ATOM 757 C C . ILE A 1 93 ? 5.417 16.427 5.273 1.00 72.62 93 ILE A C 1
ATOM 759 O O . ILE A 1 93 ? 4.843 17.297 4.625 1.00 72.62 93 ILE A O 1
ATOM 763 N N . VAL A 1 94 ? 4.861 15.829 6.321 1.00 75.62 94 VAL A N 1
ATOM 764 C CA . VAL A 1 94 ? 3.538 16.182 6.833 1.00 75.62 94 VAL A CA 1
ATOM 765 C C . VAL A 1 94 ? 3.644 16.548 8.289 1.00 75.62 94 VAL A C 1
ATOM 767 O O . VAL A 1 94 ? 4.169 15.780 9.093 1.00 75.62 94 VAL A O 1
ATOM 770 N N . THR A 1 95 ? 3.048 17.672 8.648 1.00 72.06 95 THR A N 1
ATOM 771 C CA . THR A 1 95 ? 2.839 18.030 10.045 1.00 72.06 95 THR A CA 1
ATOM 772 C C . THR A 1 95 ? 1.464 17.531 10.474 1.00 72.06 95 THR A C 1
ATOM 774 O O . THR A 1 95 ? 0.442 18.023 10.005 1.00 72.06 95 THR A O 1
ATOM 777 N N . ARG A 1 96 ? 1.407 16.538 11.368 1.00 71.25 96 ARG A N 1
ATOM 778 C CA . ARG A 1 96 ? 0.151 16.110 12.012 1.00 71.25 96 ARG A CA 1
ATOM 779 C C . ARG A 1 96 ? 0.279 16.270 13.517 1.00 71.25 96 ARG A C 1
ATOM 781 O O . ARG A 1 96 ? 1.197 15.718 14.114 1.00 71.25 96 ARG A O 1
ATOM 788 N N . LYS A 1 97 ? -0.678 16.975 14.134 1.00 63.81 97 LYS A N 1
ATOM 789 C CA . LYS A 1 97 ? -0.711 17.226 15.589 1.00 63.81 97 LYS A CA 1
ATOM 790 C C . LYS A 1 97 ? 0.603 17.835 16.120 1.00 63.81 97 LYS A C 1
ATOM 792 O O . LYS A 1 97 ? 1.129 17.375 17.125 1.00 63.81 97 LYS A O 1
ATOM 797 N N . GLY A 1 98 ? 1.173 18.802 15.398 1.00 71.56 98 GLY A N 1
ATOM 798 C CA . GLY A 1 98 ? 2.425 19.472 15.779 1.00 71.56 98 GLY A CA 1
ATOM 799 C C . GLY A 1 98 ? 3.711 18.661 15.563 1.00 71.56 98 GLY A C 1
ATOM 800 O O . GLY A 1 98 ? 4.793 19.211 15.711 1.00 71.56 98 GLY A O 1
ATOM 801 N N . GLN A 1 99 ? 3.628 17.385 15.166 1.00 74.12 99 GLN A N 1
ATOM 802 C CA . GLN A 1 99 ? 4.799 16.563 14.846 1.00 74.12 99 GLN A CA 1
ATOM 803 C C . GLN A 1 99 ? 5.009 16.488 13.332 1.00 74.12 99 GLN A C 1
ATOM 805 O O . GLN A 1 99 ? 4.096 16.099 12.595 1.00 74.12 99 GLN A O 1
ATOM 810 N N . GLN A 1 100 ? 6.221 16.810 12.876 1.00 78.56 100 GLN A N 1
ATOM 811 C CA . GLN A 1 100 ? 6.639 16.567 11.498 1.00 78.56 100 GLN A CA 1
ATOM 812 C C . GLN A 1 100 ? 6.934 15.080 11.299 1.00 78.56 100 GLN A C 1
ATOM 814 O O . GLN A 1 100 ? 7.651 14.451 12.076 1.00 78.56 100 GLN A O 1
ATOM 819 N N . ARG A 1 101 ? 6.355 14.500 10.251 1.00 79.00 101 ARG A N 1
ATOM 820 C CA . ARG A 1 101 ? 6.585 13.121 9.834 1.00 79.00 101 ARG A CA 1
ATOM 821 C C . ARG A 1 101 ? 6.955 13.104 8.369 1.00 79.00 101 ARG A C 1
ATOM 823 O O . ARG A 1 101 ? 6.218 13.622 7.533 1.00 79.00 101 ARG A O 1
ATOM 830 N N . THR A 1 102 ? 8.062 12.448 8.066 1.00 81.50 102 THR A N 1
ATOM 831 C CA . THR A 1 102 ? 8.487 12.217 6.691 1.00 81.50 102 THR A CA 1
ATOM 832 C C . THR A 1 102 ? 7.907 10.897 6.212 1.00 81.50 102 THR A C 1
ATOM 834 O O . THR A 1 102 ? 8.185 9.834 6.767 1.00 81.50 102 THR A O 1
ATOM 837 N N . ILE A 1 103 ? 7.062 10.964 5.192 1.00 82.00 103 ILE A N 1
ATOM 838 C CA . ILE A 1 103 ? 6.432 9.807 4.567 1.00 82.00 103 ILE A CA 1
ATOM 839 C C . ILE A 1 103 ? 7.202 9.506 3.293 1.00 82.00 103 ILE A C 1
ATOM 841 O O . ILE A 1 103 ? 7.247 10.317 2.370 1.00 82.00 103 ILE A O 1
ATOM 845 N N . THR A 1 104 ? 7.821 8.331 3.254 1.00 87.00 104 THR A N 1
ATOM 846 C CA . THR A 1 104 ? 8.672 7.892 2.150 1.00 87.00 104 THR A CA 1
ATOM 847 C C . THR A 1 104 ? 8.045 6.714 1.418 1.00 87.00 104 THR A C 1
ATOM 849 O O . THR A 1 104 ? 7.284 5.920 1.988 1.00 87.00 104 THR A O 1
ATOM 852 N N . PHE A 1 105 ? 8.348 6.595 0.124 1.00 87.12 105 PHE A N 1
ATOM 853 C CA . PHE A 1 105 ? 7.960 5.407 -0.623 1.00 87.12 105 PHE A CA 1
ATOM 854 C C . PHE A 1 105 ? 8.651 4.161 -0.050 1.00 87.12 105 PHE A C 1
ATOM 856 O O . PHE A 1 105 ? 9.874 4.132 0.098 1.00 87.12 105 PHE A O 1
ATOM 863 N N . TYR A 1 106 ? 7.882 3.107 0.225 1.00 87.56 106 TYR A N 1
ATOM 864 C CA . TYR A 1 106 ? 8.436 1.841 0.684 1.00 87.56 106 TYR A CA 1
ATOM 865 C C . TYR A 1 106 ? 9.237 1.172 -0.436 1.00 87.56 106 TYR A C 1
ATOM 867 O O . TYR A 1 106 ? 8.669 0.651 -1.397 1.00 87.56 106 TYR A O 1
ATOM 875 N N . ARG A 1 107 ? 10.563 1.171 -0.290 1.00 86.62 107 ARG A N 1
ATOM 876 C CA . ARG A 1 107 ? 11.503 0.491 -1.178 1.00 86.62 107 ARG A CA 1
ATOM 877 C C . ARG A 1 107 ? 12.039 -0.744 -0.468 1.00 86.62 107 ARG A C 1
ATOM 879 O O . ARG A 1 107 ? 12.730 -0.602 0.536 1.00 86.62 107 ARG A O 1
ATOM 886 N N . ASN A 1 108 ? 11.777 -1.927 -1.010 1.00 85.12 108 ASN A N 1
ATOM 887 C CA . ASN A 1 108 ? 12.440 -3.124 -0.526 1.00 85.12 108 ASN A CA 1
ATOM 888 C C . ASN A 1 108 ? 13.825 -3.258 -1.155 1.00 85.12 108 ASN A C 1
ATOM 890 O O . ASN A 1 108 ? 14.031 -2.966 -2.342 1.00 85.12 108 ASN A O 1
ATOM 894 N N . THR A 1 109 ? 14.766 -3.630 -0.302 1.00 85.50 109 THR A N 1
ATOM 895 C CA . THR A 1 109 ? 16.178 -3.862 -0.601 1.00 85.50 109 THR A CA 1
ATOM 896 C C . THR A 1 109 ? 16.553 -5.322 -0.390 1.00 85.50 109 THR A C 1
ATOM 898 O O . THR A 1 109 ? 17.505 -5.782 -1.010 1.00 85.50 109 THR A O 1
ATOM 901 N N . ASN A 1 110 ? 15.799 -6.054 0.435 1.00 85.69 110 ASN A N 1
ATOM 902 C CA . ASN A 1 110 ? 16.045 -7.454 0.724 1.00 85.69 110 ASN A CA 1
ATOM 903 C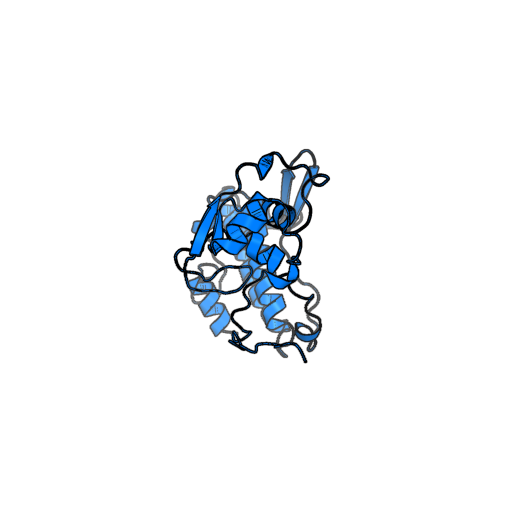 C . ASN A 1 110 ? 15.184 -8.338 -0.189 1.00 85.69 110 ASN A C 1
ATOM 905 O O . ASN A 1 110 ? 13.955 -8.389 -0.069 1.00 85.69 110 ASN A O 1
ATOM 909 N N . TRP A 1 111 ? 15.852 -9.036 -1.105 1.00 85.38 111 TRP A N 1
ATOM 910 C CA . TRP A 1 111 ? 15.229 -9.953 -2.057 1.00 85.38 111 TRP A CA 1
ATOM 911 C C . TRP A 1 111 ? 15.459 -11.427 -1.703 1.00 85.38 111 TRP A C 1
ATOM 913 O O . TRP A 1 111 ? 15.330 -12.292 -2.562 1.00 85.38 111 TRP A O 1
ATOM 923 N N . THR A 1 112 ? 15.780 -11.726 -0.446 1.00 85.38 112 THR A N 1
ATOM 924 C CA . THR A 1 112 ? 15.877 -13.103 0.034 1.00 85.38 112 THR A CA 1
ATOM 925 C C . THR A 1 112 ? 14.481 -13.684 0.239 1.00 85.38 112 THR A C 1
ATOM 927 O O . THR A 1 112 ? 13.656 -13.108 0.955 1.00 85.38 112 THR A O 1
ATOM 930 N N . THR A 1 113 ? 14.224 -14.833 -0.382 1.00 83.00 113 THR A N 1
ATOM 931 C CA . THR A 1 113 ? 12.963 -15.566 -0.244 1.00 83.00 113 THR A CA 1
ATOM 932 C C . THR A 1 113 ? 12.792 -16.068 1.184 1.00 83.00 113 THR A C 1
ATOM 934 O O . THR A 1 113 ? 13.684 -16.702 1.748 1.00 83.00 113 THR A O 1
ATOM 937 N N . ASP A 1 114 ? 11.622 -15.814 1.765 1.00 82.88 114 ASP A N 1
ATOM 938 C CA . ASP A 1 114 ? 11.271 -16.285 3.102 1.00 82.88 114 ASP A CA 1
ATOM 939 C C . ASP A 1 114 ? 10.064 -17.216 3.012 1.00 82.88 114 ASP A C 1
ATOM 941 O O . ASP A 1 114 ? 8.914 -16.780 2.950 1.00 82.88 114 ASP A O 1
ATOM 945 N N . ARG A 1 115 ? 10.338 -18.523 3.017 1.00 82.88 115 ARG A N 1
ATOM 946 C CA . ARG A 1 115 ? 9.311 -19.574 2.936 1.00 82.88 115 ARG A CA 1
ATOM 947 C C . ARG A 1 115 ? 8.410 -19.624 4.175 1.00 82.88 115 ARG A C 1
ATOM 949 O O . ARG A 1 115 ? 7.309 -20.159 4.105 1.00 82.88 115 ARG A O 1
ATOM 956 N N . LYS A 1 116 ? 8.847 -19.041 5.297 1.00 81.50 116 LYS A N 1
ATOM 957 C CA . LYS A 1 116 ? 8.105 -18.975 6.567 1.00 81.50 116 LYS A CA 1
ATOM 958 C C . LYS A 1 116 ? 7.338 -17.657 6.730 1.00 81.50 116 LYS A C 1
ATOM 960 O O . LYS A 1 116 ? 6.739 -17.417 7.780 1.00 81.50 116 LYS A O 1
ATOM 965 N N . ALA A 1 117 ? 7.283 -16.821 5.688 1.00 76.94 117 ALA A N 1
ATOM 966 C CA . ALA A 1 117 ? 6.615 -15.519 5.727 1.00 76.94 117 ALA A CA 1
ATOM 967 C C . ALA A 1 117 ? 5.142 -15.593 6.177 1.00 76.94 117 ALA A C 1
ATOM 969 O O . ALA A 1 117 ? 4.647 -14.662 6.812 1.00 76.94 117 ALA A O 1
ATOM 970 N N . PHE A 1 118 ? 4.445 -16.696 5.880 1.00 76.25 118 PHE A N 1
ATOM 971 C CA . PHE A 1 118 ? 3.054 -16.897 6.298 1.00 76.25 118 PHE A CA 1
ATOM 972 C C . PHE A 1 118 ? 2.893 -17.618 7.637 1.00 76.25 118 PHE A C 1
ATOM 974 O O . PHE A 1 118 ? 1.871 -17.432 8.293 1.00 76.25 118 PHE A O 1
ATOM 981 N N . THR A 1 119 ? 3.879 -18.407 8.069 1.00 72.25 119 THR A N 1
ATOM 982 C CA . THR A 1 119 ? 3.781 -19.190 9.312 1.00 72.25 119 THR A CA 1
ATOM 983 C C . THR A 1 119 ? 3.989 -18.323 10.551 1.00 72.25 119 THR A C 1
ATOM 985 O O . THR A 1 119 ? 3.393 -18.589 11.586 1.00 72.25 119 THR A O 1
ATOM 988 N N . ASN A 1 120 ? 4.773 -17.247 10.429 1.00 63.97 120 ASN A N 1
ATOM 989 C CA . ASN A 1 120 ? 5.041 -16.292 11.510 1.00 63.97 120 ASN A CA 1
ATOM 990 C C . ASN A 1 120 ? 4.217 -15.002 11.369 1.00 63.97 120 ASN A C 1
ATOM 992 O O . ASN A 1 120 ? 4.655 -13.929 11.795 1.00 63.97 120 ASN A O 1
ATOM 996 N N . SER A 1 121 ? 3.041 -15.069 10.733 1.00 60.47 121 SER A N 1
ATOM 997 C CA . SER A 1 121 ? 2.156 -13.907 10.685 1.00 60.47 121 SER A CA 1
ATOM 998 C C . SER A 1 121 ? 1.753 -13.548 12.120 1.00 60.47 121 SER A C 1
ATOM 1000 O O . SER A 1 121 ? 1.296 -14.438 12.843 1.00 60.47 121 SER A O 1
ATOM 1002 N N . PRO A 1 122 ? 1.921 -12.290 12.576 1.00 61.97 122 PRO A N 1
ATOM 1003 C CA . PRO A 1 122 ? 1.379 -11.891 13.868 1.00 61.97 122 PRO A CA 1
ATOM 1004 C C . PRO A 1 122 ? -0.105 -12.248 13.873 1.00 61.97 122 PRO A C 1
ATOM 1006 O O . PRO A 1 122 ? -0.790 -11.974 12.886 1.00 61.97 122 PRO A O 1
ATOM 1009 N N . THR A 1 123 ? -0.592 -12.874 14.949 1.00 59.75 123 THR A N 1
ATOM 1010 C CA . THR A 1 123 ? -2.016 -13.192 15.108 1.00 59.75 123 THR A CA 1
ATOM 1011 C C . THR A 1 123 ? -2.813 -11.942 14.771 1.00 59.75 123 THR A C 1
ATOM 1013 O O . THR A 1 123 ? -2.737 -10.944 15.493 1.00 59.75 123 THR A O 1
ATOM 1016 N N . ILE A 1 124 ? -3.483 -11.959 13.617 1.00 59.31 124 ILE A N 1
ATOM 1017 C CA . ILE A 1 124 ? -4.222 -10.805 13.122 1.00 59.31 124 ILE A CA 1
ATOM 1018 C C . ILE A 1 124 ? -5.279 -10.512 14.174 1.00 59.31 124 ILE A C 1
ATOM 1020 O O . ILE A 1 124 ? -6.158 -11.333 14.426 1.00 59.31 124 ILE A O 1
ATOM 1024 N N . ASP A 1 125 ? -5.167 -9.348 14.809 1.00 59.53 125 ASP A N 1
ATOM 1025 C CA . ASP A 1 125 ? -6.179 -8.850 15.725 1.00 59.53 125 ASP A CA 1
ATOM 1026 C C . ASP A 1 125 ? -7.413 -8.470 14.897 1.00 59.53 125 ASP A C 1
ATOM 1028 O O . ASP A 1 125 ? -7.595 -7.330 14.453 1.00 59.53 125 ASP A O 1
ATOM 1032 N N . LEU A 1 126 ? -8.231 -9.490 14.629 1.00 57.06 126 LEU A N 1
ATOM 1033 C CA . LEU A 1 126 ? -9.481 -9.394 13.887 1.00 57.06 126 LEU A CA 1
ATOM 1034 C C . LEU A 1 126 ? -10.414 -8.369 14.532 1.00 57.06 126 LEU A C 1
ATOM 1036 O O . LEU A 1 126 ? -11.198 -7.739 13.827 1.00 57.06 126 LEU A O 1
ATOM 1040 N N . VAL A 1 127 ? -10.305 -8.151 15.845 1.00 53.47 127 VAL A N 1
ATOM 1041 C CA . VAL A 1 127 ? -11.108 -7.167 16.568 1.00 53.47 127 VAL A CA 1
ATOM 1042 C C . VAL A 1 127 ? -10.683 -5.763 16.167 1.00 53.47 127 VAL A C 1
ATOM 1044 O O . VAL A 1 127 ? -11.509 -5.006 15.664 1.00 53.47 127 VAL A O 1
ATOM 1047 N N . ARG A 1 128 ? -9.389 -5.440 16.251 1.00 55.25 128 ARG A N 1
ATOM 1048 C CA . ARG A 1 128 ? -8.863 -4.127 15.842 1.00 55.25 128 ARG A CA 1
ATOM 1049 C C . ARG A 1 128 ? -9.038 -3.847 14.346 1.00 55.25 128 ARG A C 1
ATOM 1051 O O . ARG A 1 128 ? -9.194 -2.694 13.934 1.00 55.25 128 ARG A O 1
ATOM 1058 N N . MET A 1 129 ? -9.015 -4.890 13.515 1.00 54.75 129 MET A N 1
ATOM 1059 C CA . MET A 1 129 ? -9.309 -4.786 12.084 1.00 54.75 129 MET A CA 1
ATOM 1060 C C . MET A 1 129 ? -10.800 -4.493 11.837 1.00 54.75 129 MET A C 1
ATOM 1062 O O . MET A 1 129 ? -11.130 -3.584 11.070 1.00 54.75 129 MET A O 1
ATOM 1066 N N . ASN A 1 130 ? -11.697 -5.197 12.533 1.00 53.19 130 ASN A N 1
ATOM 1067 C CA . ASN A 1 130 ? -13.147 -5.025 12.422 1.00 53.19 130 ASN A CA 1
ATOM 1068 C C . ASN A 1 130 ? -13.666 -3.740 13.088 1.00 53.19 130 ASN A C 1
ATOM 1070 O O . ASN A 1 130 ? -14.651 -3.180 12.613 1.00 53.19 130 ASN A O 1
ATOM 1074 N N . GLU A 1 131 ? -12.989 -3.217 14.116 1.00 50.88 131 GLU A N 1
ATOM 1075 C CA . GLU A 1 131 ? -13.247 -1.892 14.707 1.00 50.88 131 GLU A CA 1
ATOM 1076 C C . GLU A 1 131 ? -13.202 -0.771 13.654 1.00 50.88 131 GLU A C 1
ATOM 1078 O O . GLU A 1 131 ? -13.911 0.230 13.766 1.00 50.88 131 GLU A O 1
ATOM 1083 N N . ARG A 1 132 ? -12.390 -0.937 12.601 1.00 50.81 132 ARG A N 1
ATOM 1084 C CA . ARG A 1 132 ? -12.231 0.050 11.520 1.00 50.81 132 ARG A CA 1
ATOM 1085 C C . ARG A 1 132 ? -13.173 -0.177 10.335 1.00 50.81 132 ARG A C 1
ATOM 1087 O O . ARG A 1 132 ? -13.397 0.759 9.566 1.00 50.81 132 ARG A O 1
ATOM 1094 N N . MET A 1 133 ? -13.742 -1.375 10.186 1.00 51.00 133 MET A N 1
ATOM 1095 C CA . MET A 1 133 ? -14.683 -1.706 9.111 1.00 51.00 133 MET A CA 1
ATOM 1096 C C . MET A 1 133 ? -16.102 -1.292 9.521 1.00 51.00 133 MET A C 1
ATOM 1098 O O . MET A 1 133 ? -16.847 -2.030 10.163 1.00 51.00 133 MET A O 1
ATOM 1102 N N . ARG A 1 134 ? -16.462 -0.048 9.183 1.00 53.47 134 ARG A N 1
ATOM 1103 C CA . ARG A 1 134 ? -17.697 0.624 9.630 1.00 53.47 134 ARG A CA 1
ATOM 1104 C C . ARG A 1 134 ? -19.006 0.081 9.044 1.00 53.47 134 ARG A C 1
ATOM 1106 O O . ARG A 1 134 ? -20.065 0.466 9.527 1.00 53.47 134 ARG A O 1
ATOM 1113 N N . THR A 1 135 ? -18.974 -0.793 8.045 1.00 45.19 135 THR A N 1
ATOM 1114 C CA . THR A 1 135 ? -20.154 -1.087 7.219 1.00 45.19 135 THR A CA 1
ATOM 1115 C C . THR A 1 135 ? -20.459 -2.578 7.157 1.00 45.19 135 THR A C 1
ATOM 1117 O O . THR A 1 135 ? -19.996 -3.285 6.274 1.00 45.19 135 THR A O 1
ATOM 1120 N N . ARG A 1 136 ? -21.291 -3.039 8.095 1.00 47.53 136 ARG A N 1
ATOM 1121 C CA . ARG A 1 136 ? -22.352 -4.031 7.858 1.00 47.53 136 ARG A CA 1
ATOM 1122 C C . ARG A 1 136 ? -23.414 -3.812 8.934 1.00 47.53 136 ARG A C 1
ATOM 1124 O O . ARG A 1 136 ? -23.147 -3.992 10.122 1.00 47.53 136 ARG A O 1
ATOM 1131 N N . SER A 1 137 ? -24.578 -3.324 8.518 1.00 47.44 137 SER A N 1
ATOM 1132 C CA . SER A 1 137 ? -25.761 -3.181 9.365 1.00 47.44 137 SER A CA 1
ATOM 1133 C C . SER A 1 137 ? -26.155 -4.556 9.909 1.00 47.44 137 SER A C 1
ATOM 1135 O O . SER A 1 137 ? -26.247 -5.528 9.167 1.00 47.44 137 SER A O 1
ATOM 1137 N N . LYS A 1 138 ? -26.345 -4.648 11.228 1.00 49.31 138 LYS A N 1
ATOM 1138 C CA . LYS A 1 138 ? -26.683 -5.883 11.954 1.00 49.31 138 LYS A CA 1
ATOM 1139 C C . LYS A 1 138 ? -28.200 -6.130 12.032 1.00 49.31 138 LYS A C 1
ATOM 1141 O O . LYS A 1 138 ? -28.686 -6.636 13.037 1.00 49.31 138 LYS A O 1
ATOM 1146 N N . LEU A 1 139 ? -28.955 -5.731 11.010 1.00 39.28 139 LEU A N 1
ATOM 1147 C CA . LEU A 1 139 ? -30.377 -6.072 10.921 1.00 39.28 139 LEU A CA 1
ATOM 1148 C C . LEU A 1 139 ? -30.474 -7.589 10.667 1.00 39.28 139 LEU A C 1
ATOM 1150 O O . LEU A 1 139 ? -29.997 -8.052 9.637 1.00 39.28 139 LEU A O 1
ATOM 1154 N N . GLY A 1 140 ? -31.014 -8.350 11.629 1.00 52.12 140 GLY A N 1
ATOM 1155 C CA . GLY A 1 140 ? -31.269 -9.796 11.492 1.00 52.12 140 GLY A CA 1
ATOM 1156 C C . GLY A 1 140 ? -30.223 -10.760 12.077 1.00 52.12 140 GLY A C 1
ATOM 1157 O O . GLY A 1 140 ? -30.190 -11.916 11.674 1.00 52.12 140 GLY A O 1
ATOM 1158 N N . LEU A 1 141 ? -29.352 -10.323 12.995 1.00 64.12 141 LEU A N 1
ATOM 1159 C CA . LEU A 1 141 ? -28.409 -11.224 13.682 1.00 64.12 141 LEU A CA 1
ATOM 1160 C C . LEU A 1 141 ? -28.988 -11.775 14.998 1.00 64.12 141 LEU A C 1
ATOM 1162 O O . LEU A 1 141 ? -29.726 -11.046 15.663 1.00 64.12 141 LEU A O 1
ATOM 1166 N N . PRO A 1 142 ? -28.606 -13.002 15.414 1.00 71.50 142 PRO A N 1
ATOM 1167 C CA . PRO A 1 142 ? -28.948 -13.534 16.730 1.00 71.50 142 PRO A CA 1
ATOM 1168 C C . PRO A 1 142 ? -28.333 -12.678 17.844 1.00 71.50 142 PRO A C 1
ATOM 1170 O O . PRO A 1 142 ? -27.426 -11.866 17.612 1.00 71.50 142 PRO A O 1
ATOM 1173 N N . CYS A 1 143 ? -28.812 -12.863 19.072 1.00 73.19 143 CYS A N 1
ATOM 1174 C CA . CYS A 1 143 ? -28.272 -12.189 20.242 1.00 73.19 143 CYS A CA 1
ATOM 1175 C C . CYS A 1 143 ? -26.753 -12.392 20.324 1.00 73.19 143 CYS A C 1
ATOM 1177 O O . CYS A 1 143 ? -26.265 -13.514 20.336 1.00 73.19 143 CYS A O 1
ATOM 1179 N N . CYS A 1 144 ? -25.981 -11.312 20.447 1.00 68.12 144 CYS A N 1
ATOM 1180 C CA . CYS A 1 144 ? -24.518 -11.417 20.498 1.00 68.12 144 CYS A CA 1
ATOM 1181 C 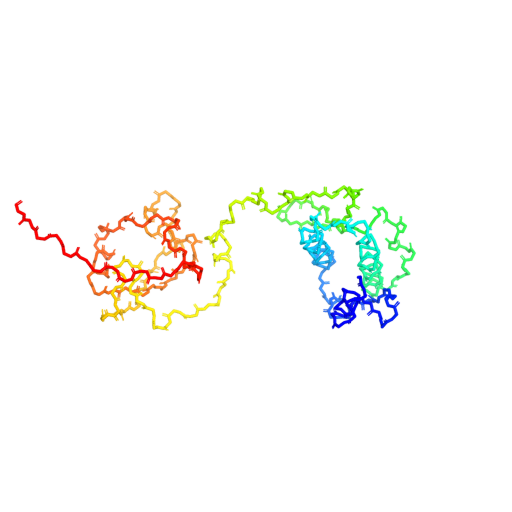C . CYS A 1 144 ? -23.956 -12.012 21.802 1.00 68.12 144 CYS A C 1
ATOM 1183 O O . CYS A 1 144 ? -22.740 -12.095 21.943 1.00 68.12 144 CYS A O 1
ATOM 1185 N N . ILE A 1 145 ? -24.820 -12.322 22.771 1.00 70.81 145 ILE A N 1
ATOM 1186 C CA . ILE A 1 145 ? -24.452 -12.818 24.101 1.00 70.81 145 ILE A CA 1
ATOM 1187 C C . ILE A 1 145 ? -24.803 -14.298 24.224 1.00 70.81 145 ILE A C 1
ATOM 1189 O O . ILE A 1 145 ? -23.930 -15.106 24.512 1.00 70.81 145 ILE A O 1
ATOM 1193 N N . CYS A 1 146 ? -26.071 -14.645 24.001 1.00 74.88 146 CYS A N 1
ATOM 1194 C CA . CYS A 1 146 ? -26.567 -16.014 24.142 1.00 74.88 146 CYS A CA 1
ATOM 1195 C C . CYS A 1 146 ? -26.828 -16.719 22.805 1.00 74.88 146 CYS A C 1
ATOM 1197 O O . CYS A 1 146 ? -27.284 -17.853 22.817 1.00 74.88 146 CYS A O 1
ATOM 1199 N N . TYR A 1 147 ? -26.577 -16.062 21.668 1.00 70.31 147 TYR A N 1
ATOM 1200 C CA . TYR A 1 147 ? -26.819 -16.588 20.316 1.00 70.31 147 TYR A CA 1
ATOM 1201 C C . TYR A 1 147 ? -28.269 -16.983 20.007 1.00 70.31 147 TYR A C 1
ATOM 1203 O O . TYR A 1 147 ? -28.539 -17.536 18.945 1.00 70.31 147 TYR A O 1
ATOM 1211 N N . GLU A 1 148 ? -29.212 -16.613 20.874 1.00 76.19 148 GLU A N 1
ATOM 1212 C CA . GLU A 1 148 ? -30.634 -16.837 20.644 1.00 76.19 148 GLU A CA 1
ATOM 1213 C C . GLU A 1 148 ? -31.132 -15.994 19.464 1.00 76.19 148 GLU A C 1
ATOM 1215 O O . GLU A 1 148 ? -30.813 -14.806 19.346 1.00 76.19 148 GLU A O 1
ATOM 1220 N N . SER A 1 149 ? -31.909 -16.618 18.584 1.00 72.94 149 SER A N 1
ATOM 1221 C CA . SER A 1 149 ? -32.469 -15.987 17.383 1.00 72.94 149 SER A CA 1
ATOM 1222 C C . S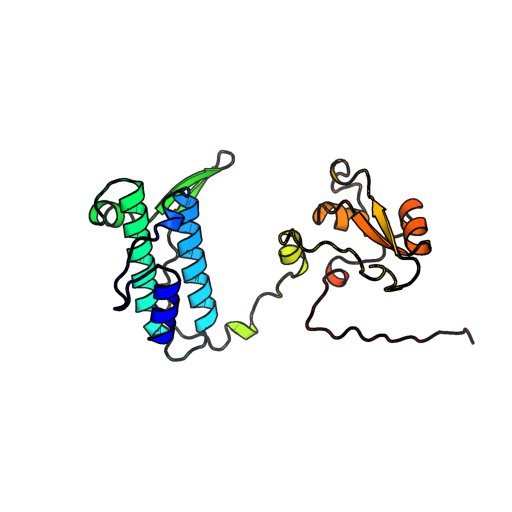ER A 1 149 ? -33.865 -15.407 17.623 1.00 72.94 149 SER A C 1
ATOM 1224 O O . SER A 1 149 ? -34.318 -14.539 16.876 1.00 72.94 149 SER A O 1
ATOM 1226 N N . ILE A 1 150 ? -34.522 -15.836 18.702 1.00 76.00 150 ILE A N 1
ATOM 1227 C CA . ILE A 1 150 ? -35.887 -15.456 19.056 1.00 76.00 150 ILE A CA 1
ATOM 1228 C C . ILE A 1 150 ? -35.884 -14.216 19.965 1.00 76.00 150 ILE A C 1
ATOM 1230 O O . ILE A 1 150 ? -35.107 -14.104 20.914 1.00 76.00 150 ILE A O 1
ATOM 1234 N N . GLY A 1 151 ? -36.774 -13.258 19.682 1.00 74.38 151 GLY A N 1
ATOM 1235 C CA . GLY A 1 151 ? -36.997 -12.093 20.551 1.00 74.38 151 GLY A CA 1
ATOM 1236 C C . GLY A 1 151 ? -35.820 -11.113 20.616 1.00 74.38 151 GLY A C 1
ATOM 1237 O O . GLY A 1 151 ? -35.582 -10.491 21.655 1.00 74.38 151 GLY A O 1
ATOM 1238 N N . VAL A 1 152 ? -35.061 -10.990 19.523 1.00 73.81 152 VAL A N 1
ATOM 1239 C CA . VAL A 1 152 ? -33.901 -10.098 19.434 1.00 73.81 152 VAL A CA 1
ATOM 1240 C C . VAL A 1 152 ? -34.343 -8.668 19.128 1.00 73.81 152 VAL A C 1
ATOM 1242 O O . VAL A 1 152 ? -34.957 -8.393 18.100 1.00 73.81 152 VAL A O 1
ATOM 1245 N N . ALA A 1 153 ? -33.973 -7.741 20.009 1.00 74.69 153 ALA A N 1
ATOM 1246 C CA . ALA A 1 153 ? -34.183 -6.309 19.848 1.00 74.69 153 ALA A CA 1
ATOM 1247 C C . ALA A 1 153 ? -32.844 -5.560 19.838 1.00 74.69 153 ALA A C 1
ATOM 1249 O O . ALA A 1 153 ? -31.845 -5.989 20.423 1.00 74.69 153 ALA A O 1
ATOM 1250 N N . MET A 1 154 ? -32.817 -4.405 19.175 1.00 73.94 154 MET A N 1
ATOM 1251 C CA . MET A 1 154 ? -31.634 -3.547 19.155 1.00 73.94 154 MET A CA 1
ATOM 1252 C C . MET A 1 154 ? -31.549 -2.744 20.457 1.00 73.94 154 MET A C 1
ATOM 1254 O O . MET A 1 154 ? -32.312 -1.805 20.672 1.00 73.94 154 MET A O 1
ATOM 1258 N N . HIS A 1 155 ? -30.587 -3.075 21.317 1.00 73.06 155 HIS A N 1
ATOM 1259 C CA . HIS A 1 155 ? -30.278 -2.283 22.505 1.00 73.06 155 HIS A CA 1
ATOM 1260 C C . HIS A 1 155 ? -29.442 -1.058 22.131 1.00 73.06 155 HIS A C 1
ATOM 1262 O O . HIS A 1 155 ? -28.405 -1.203 21.478 1.00 73.06 155 HIS A O 1
ATOM 1268 N N . HIS A 1 156 ? -29.851 0.136 22.572 1.00 70.00 156 HIS A N 1
ATOM 1269 C CA . HIS A 1 156 ? -29.102 1.374 22.353 1.00 70.00 156 HIS A CA 1
ATOM 1270 C C . HIS A 1 156 ? -28.350 1.824 23.614 1.00 70.00 156 HIS A C 1
ATOM 1272 O O . HIS A 1 156 ? -28.962 2.224 24.605 1.00 70.00 156 HIS A O 1
ATOM 1278 N N . VAL A 1 157 ? -27.020 1.889 23.546 1.00 65.44 157 VAL A N 1
ATOM 1279 C CA . VAL A 1 157 ? -26.183 2.378 24.652 1.00 65.44 157 VAL A CA 1
ATOM 1280 C C . VAL A 1 157 ? -26.058 3.903 24.567 1.00 65.44 157 VAL A C 1
ATOM 1282 O O . VAL A 1 157 ? -25.458 4.451 23.639 1.00 65.44 157 VAL A O 1
ATOM 1285 N N . ARG A 1 158 ? -26.648 4.622 25.531 1.00 56.09 158 ARG A N 1
ATOM 1286 C CA . ARG A 1 158 ? -26.799 6.093 25.485 1.00 56.09 158 ARG A CA 1
ATOM 1287 C C . ARG A 1 158 ? -25.504 6.887 25.744 1.00 56.09 158 ARG A C 1
ATOM 1289 O O . ARG A 1 158 ? -25.382 7.998 25.236 1.00 56.09 158 ARG A O 1
ATOM 1296 N N . HIS A 1 159 ? -24.513 6.333 26.452 1.00 56.81 159 HIS A N 1
ATOM 1297 C CA . HIS A 1 159 ? -23.390 7.114 27.014 1.00 56.81 159 HIS A CA 1
ATOM 1298 C C . HIS A 1 159 ? -21.969 6.700 26.590 1.00 56.81 159 HIS A C 1
ATOM 1300 O O . HIS A 1 159 ? -21.004 7.039 27.266 1.00 56.81 159 HIS A O 1
ATOM 1306 N N . ILE A 1 160 ? -21.798 6.065 25.427 1.00 54.19 160 ILE A N 1
ATOM 1307 C CA . ILE A 1 160 ? -20.480 5.592 24.945 1.00 54.19 160 ILE A CA 1
ATOM 1308 C C . ILE A 1 160 ? -19.382 6.671 24.930 1.00 54.19 160 ILE A C 1
ATOM 1310 O O . ILE A 1 160 ? -18.247 6.387 25.285 1.00 54.19 160 ILE A O 1
ATOM 1314 N N . ARG A 1 161 ? -19.698 7.917 24.552 1.00 49.31 161 ARG A N 1
ATOM 1315 C CA . ARG A 1 161 ? -18.698 9.003 24.464 1.00 49.31 161 ARG A CA 1
ATOM 1316 C C . ARG A 1 161 ? -18.331 9.647 25.806 1.00 49.31 161 ARG A C 1
ATOM 1318 O O . ARG A 1 161 ? -17.343 10.366 25.853 1.00 49.31 161 ARG A O 1
ATOM 1325 N N . LYS A 1 162 ? -19.139 9.453 26.856 1.00 50.75 162 LYS A N 1
ATOM 1326 C CA . LYS A 1 162 ? -18.909 10.048 28.187 1.00 50.75 162 LYS A CA 1
ATOM 1327 C C . LYS A 1 162 ? -18.263 9.070 29.173 1.00 50.75 162 LYS A C 1
ATOM 1329 O O . LYS A 1 162 ? -17.932 9.485 30.275 1.00 50.75 162 LYS A O 1
ATOM 1334 N N . MET A 1 163 ? -18.083 7.803 28.797 1.00 53.56 163 MET A N 1
ATOM 1335 C CA . MET A 1 163 ? -17.367 6.850 29.637 1.00 53.56 163 MET A CA 1
ATOM 1336 C C . MET A 1 163 ? -15.860 6.998 29.430 1.00 53.56 163 MET A C 1
ATOM 1338 O O . MET A 1 163 ? -15.326 6.656 28.379 1.00 53.56 163 MET A O 1
ATOM 1342 N N . THR A 1 164 ? -15.178 7.522 30.441 1.00 48.16 164 THR A N 1
ATOM 1343 C CA . THR A 1 164 ? -13.714 7.518 30.529 1.00 48.16 164 THR A CA 1
ATOM 1344 C C . THR A 1 164 ? -13.220 6.071 30.685 1.00 48.16 164 THR A C 1
ATOM 1346 O O . THR A 1 164 ? -13.911 5.265 31.310 1.00 48.16 164 THR A O 1
ATOM 1349 N N . ASP A 1 165 ? -12.014 5.738 30.203 1.00 52.81 165 ASP A N 1
ATOM 1350 C CA . ASP A 1 165 ? -11.411 4.382 30.274 1.00 52.81 165 ASP A CA 1
ATOM 1351 C C . ASP A 1 165 ? -11.431 3.739 31.681 1.00 52.81 165 ASP A C 1
ATOM 1353 O O . ASP A 1 165 ? -11.327 2.524 31.815 1.00 52.81 165 ASP A O 1
ATOM 1357 N N . LYS A 1 166 ? -11.589 4.542 32.741 1.00 53.28 166 LYS A N 1
ATOM 1358 C CA . LYS A 1 166 ? -11.660 4.093 34.139 1.00 53.28 166 LYS A CA 1
ATOM 1359 C C . LYS A 1 166 ? -13.056 3.641 34.606 1.00 53.28 166 LYS A C 1
ATOM 1361 O O . LYS A 1 166 ? -13.143 2.979 35.633 1.00 53.28 166 LYS A O 1
ATOM 1366 N N . GLN A 1 167 ? -14.136 3.994 33.900 1.00 54.09 167 GLN A N 1
ATOM 1367 C CA . GLN A 1 167 ? -15.524 3.722 34.325 1.00 54.09 167 GLN A CA 1
ATOM 1368 C C . GLN A 1 167 ? -16.213 2.593 33.548 1.00 54.09 167 GLN A C 1
ATOM 1370 O O . GLN A 1 167 ? -17.175 2.014 34.047 1.00 54.09 167 GLN A O 1
ATOM 1375 N N . ALA A 1 168 ? -15.743 2.250 32.348 1.00 56.34 168 ALA A N 1
ATOM 1376 C CA . ALA A 1 168 ? -16.381 1.225 31.528 1.00 56.34 168 ALA A CA 1
ATOM 1377 C C . ALA A 1 168 ? -15.749 -0.157 31.770 1.00 56.34 168 ALA A C 1
ATOM 1379 O O . ALA A 1 168 ? -14.716 -0.483 31.186 1.00 56.34 168 ALA A O 1
ATOM 1380 N N . LYS A 1 169 ? -16.372 -0.980 32.622 1.00 58.72 169 LYS A N 1
ATOM 1381 C CA . LYS A 1 169 ? -15.985 -2.389 32.819 1.00 58.72 169 LYS A CA 1
ATOM 1382 C C . LYS A 1 169 ? -16.661 -3.307 31.785 1.00 58.72 169 LYS A C 1
ATOM 1384 O O . LYS A 1 169 ? -17.703 -2.965 31.217 1.00 58.72 169 LYS A O 1
ATOM 1389 N N . GLY A 1 170 ? -16.003 -4.430 31.488 1.00 65.69 170 GLY A N 1
ATOM 1390 C CA . GLY A 1 170 ? -16.545 -5.536 30.693 1.00 65.69 170 GLY A CA 1
ATOM 1391 C C . GLY A 1 170 ? -17.052 -5.154 29.295 1.00 65.69 170 GLY A C 1
ATOM 1392 O O . GLY A 1 170 ? -16.347 -4.553 28.477 1.00 65.69 170 GLY A O 1
ATOM 1393 N N . PHE A 1 171 ? -18.307 -5.517 29.026 1.00 58.31 171 PHE A N 1
ATOM 1394 C CA . PHE A 1 171 ? -18.964 -5.399 27.722 1.00 58.31 171 PHE A CA 1
ATOM 1395 C C . PHE A 1 171 ? -19.154 -3.942 27.262 1.00 58.31 171 PHE A C 1
ATOM 1397 O O . PHE A 1 171 ? -19.039 -3.626 26.076 1.00 58.31 171 PHE A O 1
ATOM 1404 N N . THR A 1 172 ? -19.375 -3.020 28.199 1.00 61.28 172 THR A N 1
ATOM 1405 C CA . THR A 1 172 ? -19.605 -1.600 27.892 1.00 61.28 172 THR A CA 1
ATOM 1406 C C . THR A 1 172 ? -18.323 -0.897 27.437 1.00 61.28 172 THR A C 1
ATOM 1408 O O . THR A 1 172 ? -18.356 -0.090 26.505 1.00 61.28 172 THR A O 1
ATOM 1411 N N . GLY A 1 173 ? -17.172 -1.254 28.021 1.00 62.66 173 GLY A N 1
ATOM 1412 C CA . GLY A 1 173 ? -15.860 -0.756 27.586 1.00 62.66 173 GLY A CA 1
ATOM 1413 C C . GLY A 1 173 ? -15.486 -1.238 26.183 1.00 62.66 173 GLY A C 1
ATOM 1414 O O . GLY A 1 173 ? -14.923 -0.486 25.384 1.00 62.66 173 GLY A O 1
ATOM 1415 N N . LEU A 1 174 ? -15.874 -2.468 25.839 1.00 59.88 174 LEU A N 1
ATOM 1416 C CA . LEU A 1 174 ? -15.704 -3.025 24.497 1.00 59.88 174 LEU A CA 1
ATOM 1417 C C . LEU A 1 174 ? -16.549 -2.277 23.454 1.00 59.88 174 LEU A C 1
ATOM 1419 O O . LEU A 1 174 ? -16.041 -1.913 22.393 1.00 59.88 174 LEU A O 1
ATOM 1423 N N . LEU A 1 175 ? -17.812 -1.970 23.763 1.00 62.91 175 LEU A N 1
ATOM 1424 C CA . LEU A 1 175 ? -18.670 -1.167 22.882 1.00 62.91 175 LEU A CA 1
ATOM 1425 C C . LEU A 1 175 ? -18.171 0.271 22.712 1.00 62.91 175 LEU A C 1
ATOM 1427 O O . LEU A 1 175 ? -18.305 0.834 21.619 1.00 62.91 175 LEU A O 1
ATOM 1431 N N . ALA A 1 176 ? -17.563 0.840 23.756 1.00 63.31 176 ALA A N 1
ATOM 1432 C CA . ALA A 1 176 ? -16.928 2.148 23.681 1.00 63.31 176 ALA A CA 1
ATOM 1433 C C . ALA A 1 176 ? -15.716 2.148 22.737 1.00 63.31 176 ALA A C 1
ATOM 1435 O O . ALA A 1 176 ? -15.643 2.996 21.845 1.00 63.31 176 ALA A O 1
ATOM 1436 N N . LYS A 1 177 ? -14.836 1.142 22.838 1.00 58.72 177 LYS A N 1
ATOM 1437 C CA . LYS A 1 177 ? -13.710 0.941 21.905 1.00 58.72 177 LYS A CA 1
ATOM 1438 C C . LYS A 1 177 ? -14.181 0.716 20.463 1.00 58.72 177 LYS A C 1
ATOM 1440 O O . LYS A 1 177 ? -13.647 1.326 19.537 1.00 58.72 177 LYS A O 1
ATOM 1445 N N . LEU A 1 178 ? -15.257 -0.052 20.279 1.00 56.56 178 LEU A N 1
ATOM 1446 C CA . LEU A 1 178 ? -15.903 -0.286 18.981 1.00 56.56 178 LEU A CA 1
ATOM 1447 C C . LEU A 1 178 ? -16.681 0.931 18.439 1.00 56.56 178 LEU A C 1
ATOM 1449 O O . LEU A 1 178 ? -17.095 0.905 17.279 1.00 56.56 178 LEU A O 1
ATOM 1453 N N . ASN A 1 179 ? -16.913 1.982 19.241 1.00 56.59 179 ASN A N 1
ATOM 1454 C CA . ASN A 1 179 ? -17.763 3.135 18.905 1.00 56.59 179 ASN A CA 1
ATOM 1455 C C . ASN A 1 179 ? -19.160 2.748 18.365 1.00 56.59 179 ASN A C 1
ATOM 1457 O O . ASN A 1 179 ? -19.719 3.426 17.497 1.00 56.59 179 ASN A O 1
ATOM 1461 N N . ARG A 1 180 ? -19.749 1.654 18.866 1.00 63.81 180 ARG A N 1
ATOM 1462 C CA . ARG A 1 180 ? -21.053 1.147 18.402 1.00 63.81 180 ARG A CA 1
ATOM 1463 C C . ARG A 1 180 ? -22.156 1.470 19.396 1.00 63.81 180 ARG A C 1
ATOM 1465 O O . ARG A 1 180 ? -22.155 0.939 20.494 1.00 63.81 180 ARG A O 1
ATOM 1472 N N . LYS A 1 181 ? -23.139 2.276 18.980 1.00 63.53 181 LYS A N 1
ATOM 1473 C CA . LYS A 1 181 ? -24.292 2.656 19.818 1.00 63.53 181 LYS A CA 1
ATOM 1474 C C . LYS A 1 181 ? -25.395 1.604 19.916 1.00 63.53 181 LYS A C 1
ATOM 1476 O O . LYS A 1 181 ? -26.267 1.759 20.759 1.00 63.53 181 LYS A O 1
ATOM 1481 N N . GLN A 1 182 ? -25.387 0.582 19.060 1.00 67.44 182 GLN A N 1
ATOM 1482 C CA . GLN A 1 182 ? -26.494 -0.365 18.924 1.00 67.44 182 GLN A CA 1
ATOM 1483 C C . GLN A 1 182 ? -25.997 -1.809 18.804 1.00 67.44 182 GLN A C 1
ATOM 1485 O O . GLN A 1 182 ? -25.035 -2.071 18.073 1.00 67.44 182 GLN A O 1
ATOM 1490 N N . VAL A 1 183 ? -26.660 -2.738 19.499 1.00 72.56 183 VAL A N 1
ATOM 1491 C CA . VAL A 1 183 ? -26.308 -4.168 19.531 1.00 72.56 183 VAL A CA 1
ATOM 1492 C C . VAL A 1 183 ? -27.573 -5.043 19.529 1.00 72.56 183 VAL A C 1
ATOM 1494 O O . VAL A 1 183 ? -28.495 -4.723 20.279 1.00 72.56 183 VAL A O 1
ATOM 1497 N N . PRO A 1 184 ? -27.631 -6.137 18.740 1.00 74.94 184 PRO A N 1
ATOM 1498 C CA . PRO A 1 184 ? -28.733 -7.100 18.797 1.00 74.94 184 PRO A CA 1
ATOM 1499 C C . PRO A 1 184 ? -28.636 -7.980 20.052 1.00 74.94 184 PRO A C 1
ATOM 1501 O O . PRO A 1 184 ? -27.646 -8.694 20.246 1.00 74.94 184 PRO A O 1
ATOM 1504 N N . VAL A 1 185 ? -29.662 -7.941 20.904 1.00 76.94 185 VAL A N 1
ATOM 1505 C CA . VAL A 1 185 ? -29.750 -8.747 22.132 1.00 76.94 185 VAL A CA 1
ATOM 1506 C C . VAL A 1 185 ? -31.164 -9.279 22.364 1.00 76.94 185 VAL A C 1
ATOM 1508 O O . VAL A 1 185 ? -32.138 -8.614 22.020 1.00 76.94 185 VAL A O 1
ATOM 1511 N N . CYS A 1 186 ? -31.291 -10.463 22.966 1.00 82.19 186 CYS A N 1
ATOM 1512 C CA . CYS A 1 186 ? -32.584 -10.956 23.445 1.00 82.19 186 CYS A CA 1
ATOM 1513 C C . CYS A 1 186 ? -33.064 -10.137 24.660 1.00 82.19 186 CYS A C 1
ATOM 1515 O O . CYS A 1 186 ? -32.272 -9.433 25.295 1.00 82.19 186 CYS A O 1
ATOM 1517 N N . GLN A 1 187 ? -34.344 -10.244 25.026 1.00 81.50 187 GLN A N 1
ATOM 1518 C CA . GLN A 1 187 ? -34.920 -9.518 26.170 1.00 81.50 187 GLN A CA 1
ATOM 1519 C C . GLN A 1 187 ? -34.203 -9.772 27.506 1.00 81.50 187 GLN A C 1
ATOM 1521 O O . GLN A 1 187 ? -34.032 -8.841 28.297 1.00 81.50 187 GLN A O 1
ATOM 1526 N N . GLU A 1 188 ? -33.756 -10.998 27.773 1.00 82.50 188 GLU A N 1
ATOM 1527 C CA . GLU A 1 188 ? -33.050 -11.314 29.020 1.00 82.50 188 GLU A CA 1
ATOM 1528 C C . GLU A 1 188 ? -31.693 -10.618 29.093 1.00 82.50 188 GLU A C 1
ATOM 1530 O O . GLU A 1 188 ? -31.364 -9.963 30.084 1.00 82.50 188 GLU A O 1
ATOM 1535 N N . CYS A 1 189 ? -30.915 -10.714 28.014 1.00 76.06 189 CYS A N 1
ATOM 1536 C CA . CYS A 1 189 ? -29.627 -10.044 27.908 1.00 76.06 189 CYS A CA 1
ATOM 1537 C C . CYS A 1 189 ? -29.801 -8.522 27.919 1.00 76.06 189 CYS A C 1
ATOM 1539 O O . CYS A 1 189 ? -29.025 -7.820 28.562 1.00 76.06 189 CYS A O 1
ATOM 1541 N N . HIS A 1 190 ? -30.863 -8.011 27.294 1.00 79.31 190 HIS A N 1
ATOM 1542 C CA . HIS A 1 190 ? -31.234 -6.602 27.349 1.00 79.31 190 HIS A CA 1
ATOM 1543 C C . HIS A 1 190 ? -31.439 -6.126 28.796 1.00 79.31 190 HIS A C 1
ATOM 1545 O O . HIS A 1 190 ? -30.894 -5.093 29.182 1.00 79.31 190 HIS A O 1
ATOM 1551 N N . ARG A 1 191 ? -32.168 -6.889 29.624 1.00 80.81 191 ARG A N 1
ATOM 1552 C CA . ARG A 1 191 ? -32.369 -6.578 31.051 1.00 80.81 191 ARG A CA 1
ATOM 1553 C C . ARG A 1 191 ? -31.068 -6.656 31.852 1.00 80.81 191 ARG A C 1
ATOM 1555 O O . ARG A 1 191 ? -30.787 -5.746 32.622 1.00 80.81 191 ARG A O 1
ATOM 1562 N N . LYS A 1 192 ? -30.239 -7.684 31.637 1.00 78.12 192 LYS A N 1
ATOM 1563 C CA . LYS A 1 192 ? -28.933 -7.826 32.314 1.00 78.12 192 LYS A CA 1
ATOM 1564 C C . LYS A 1 192 ? -27.990 -6.653 32.018 1.00 78.12 192 LYS A C 1
ATOM 1566 O O . LYS A 1 192 ? -27.281 -6.211 32.918 1.00 78.12 192 LYS A O 1
ATOM 1571 N N . ILE A 1 193 ? -28.023 -6.125 30.790 1.00 72.69 193 ILE A N 1
ATOM 1572 C CA . ILE A 1 193 ? -27.260 -4.931 30.397 1.00 72.69 193 ILE A CA 1
ATOM 1573 C C . ILE A 1 193 ? -27.796 -3.679 31.100 1.00 72.69 193 ILE A C 1
ATOM 1575 O O . ILE A 1 193 ? -27.003 -2.913 31.642 1.00 72.69 193 ILE A O 1
ATOM 1579 N N . HIS A 1 194 ? -29.120 -3.478 31.139 1.00 72.25 194 HIS A N 1
ATOM 1580 C CA . HIS A 1 194 ? -29.719 -2.345 31.868 1.00 72.25 194 HIS A CA 1
ATOM 1581 C C . HIS A 1 194 ? -29.422 -2.388 33.369 1.00 72.25 194 HIS A C 1
ATOM 1583 O O . HIS A 1 194 ? -29.178 -1.347 33.968 1.00 72.25 194 HIS A O 1
ATOM 1589 N N . ASN A 1 195 ? -29.374 -3.585 33.953 1.00 73.81 195 ASN A N 1
ATOM 1590 C CA . ASN A 1 195 ? -29.085 -3.787 35.372 1.00 73.81 195 ASN A CA 1
ATOM 1591 C C . ASN A 1 195 ? -27.582 -3.719 35.707 1.00 73.81 195 ASN A C 1
ATOM 1593 O O . ASN A 1 195 ? -27.219 -3.855 36.871 1.00 73.81 195 ASN A O 1
ATOM 1597 N N . GLY A 1 196 ? -26.697 -3.561 34.714 1.00 68.62 196 GLY A N 1
ATOM 1598 C CA . GLY A 1 196 ? -25.244 -3.520 34.923 1.00 68.62 196 GLY A CA 1
ATOM 1599 C C . GLY A 1 196 ? -24.619 -4.845 35.381 1.00 68.62 196 GLY A C 1
ATOM 1600 O O . GLY A 1 196 ? -23.467 -4.857 35.793 1.00 68.62 196 GLY A O 1
ATOM 1601 N N . ALA A 1 197 ? -25.348 -5.962 35.300 1.00 68.12 197 ALA A N 1
ATOM 1602 C CA . ALA A 1 197 ? -24.925 -7.277 35.797 1.00 68.12 197 ALA A CA 1
ATOM 1603 C C . ALA A 1 197 ? -24.192 -8.132 34.740 1.00 68.12 197 ALA A C 1
ATOM 1605 O O . ALA A 1 197 ? -24.006 -9.334 34.926 1.00 68.12 197 ALA A O 1
ATOM 1606 N N . TYR A 1 198 ? -23.835 -7.545 33.593 1.00 62.72 198 TYR A N 1
ATOM 1607 C CA . TYR A 1 198 ? -23.257 -8.264 32.459 1.00 62.72 198 TYR A CA 1
ATOM 1608 C C . TYR A 1 198 ? -21.825 -7.809 32.144 1.00 62.72 198 TYR A C 1
ATOM 1610 O O . TYR A 1 1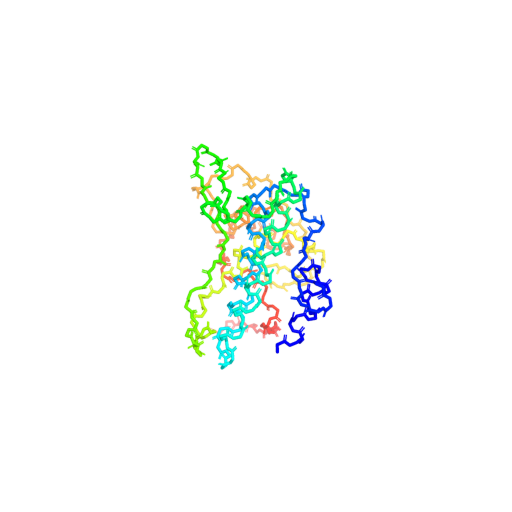98 ? -21.620 -6.817 31.445 1.00 62.72 198 TYR A O 1
ATOM 1618 N N . ASP A 1 199 ? -20.847 -8.600 32.594 1.00 60.31 199 ASP A N 1
ATOM 1619 C CA . ASP A 1 199 ? -19.408 -8.340 32.409 1.00 60.31 199 ASP A CA 1
ATOM 1620 C C . ASP A 1 199 ? -18.672 -9.422 31.586 1.00 60.31 199 ASP A C 1
ATOM 1622 O O . ASP A 1 199 ? -17.455 -9.361 31.424 1.00 60.31 199 ASP A O 1
ATOM 1626 N N . GLY A 1 200 ? -19.388 -10.420 31.053 1.00 59.59 200 GLY A N 1
ATOM 1627 C CA . GLY A 1 200 ? -18.795 -11.721 30.705 1.00 59.59 200 GLY A CA 1
ATOM 1628 C C . GLY A 1 200 ? -18.070 -11.873 29.359 1.00 59.59 200 GLY A C 1
ATOM 1629 O O . GLY A 1 200 ? -17.304 -12.820 29.214 1.00 59.59 200 GLY A O 1
ATOM 1630 N N . LEU A 1 201 ? -18.282 -11.013 28.356 1.00 58.41 201 LEU A N 1
ATOM 1631 C CA . LEU A 1 201 ? -17.641 -11.209 27.042 1.00 58.41 201 LEU A CA 1
ATOM 1632 C C . LEU A 1 201 ? -16.250 -10.573 26.988 1.00 58.41 201 LEU A C 1
ATOM 1634 O O . LEU A 1 201 ? -16.108 -9.350 27.084 1.00 58.41 201 LEU A O 1
ATOM 1638 N N . SER A 1 202 ? -15.230 -11.402 26.752 1.00 45.88 202 SER A N 1
ATOM 1639 C CA . SER A 1 202 ? -13.895 -10.917 26.423 1.00 45.88 202 SER A CA 1
ATOM 1640 C C . SER A 1 202 ? -13.859 -10.384 24.985 1.00 45.88 202 SER A C 1
ATOM 1642 O O . SER A 1 202 ? -14.592 -10.824 24.098 1.00 45.88 202 SER A O 1
ATOM 1644 N N . ILE A 1 203 ? -12.961 -9.430 24.734 1.00 44.03 203 ILE A N 1
ATOM 1645 C CA . ILE A 1 203 ? -12.761 -8.785 23.424 1.00 44.03 203 ILE A CA 1
ATOM 1646 C C . ILE A 1 203 ? -12.511 -9.819 22.309 1.00 44.03 203 ILE A C 1
ATOM 1648 O O . ILE A 1 203 ? -12.930 -9.608 21.172 1.00 44.03 203 ILE A O 1
ATOM 1652 N N . LYS A 1 204 ? -11.874 -10.949 22.640 1.00 44.66 204 LYS A N 1
ATOM 1653 C CA . LYS A 1 204 ? -11.511 -12.014 21.695 1.00 44.66 204 LYS A CA 1
ATOM 1654 C C . LYS A 1 204 ? -12.721 -12.811 21.195 1.00 44.66 204 LYS A C 1
ATOM 1656 O O . LYS A 1 204 ? -12.683 -13.302 20.071 1.00 44.66 204 LYS A O 1
ATOM 1661 N N . ASP A 1 205 ? -13.791 -12.874 21.981 1.00 51.75 205 ASP A N 1
ATOM 1662 C CA . ASP A 1 205 ? -14.937 -13.760 21.733 1.00 51.75 205 ASP A CA 1
ATOM 1663 C C . ASP A 1 205 ? -16.041 -13.095 20.893 1.00 51.75 205 ASP A C 1
ATOM 1665 O O . ASP A 1 205 ? -16.989 -13.748 20.467 1.00 51.75 205 ASP A O 1
ATOM 1669 N N . LEU A 1 206 ? -15.924 -11.788 20.620 1.00 51.16 206 LEU A N 1
ATOM 1670 C CA . LEU A 1 206 ? -16.940 -11.008 19.899 1.00 51.16 206 LEU A CA 1
ATOM 1671 C C . LEU A 1 206 ? -16.711 -10.950 18.374 1.00 51.16 206 LEU A C 1
ATOM 1673 O O . LEU A 1 206 ? -17.592 -10.525 17.616 1.00 51.16 206 LEU A O 1
ATOM 1677 N N . ALA A 1 207 ? -15.520 -11.316 17.895 1.00 46.12 207 ALA A N 1
ATOM 1678 C CA . ALA A 1 207 ? -15.215 -11.279 16.470 1.00 46.12 207 ALA A CA 1
ATOM 1679 C C . ALA A 1 207 ? -15.876 -12.466 15.757 1.00 46.12 207 ALA A C 1
ATOM 1681 O O . ALA A 1 207 ? -15.467 -13.609 15.924 1.00 46.12 207 ALA A O 1
ATOM 1682 N N . TYR A 1 208 ? -16.877 -12.177 14.921 1.00 46.25 208 TYR A N 1
ATOM 1683 C CA . TYR A 1 208 ? -17.403 -13.147 13.964 1.00 46.25 208 TYR A CA 1
ATOM 1684 C C . TYR A 1 208 ? -16.276 -13.572 13.014 1.00 46.25 208 TYR A C 1
ATOM 1686 O O . TYR A 1 208 ? -15.808 -12.763 12.206 1.00 46.25 208 TYR A O 1
ATOM 1694 N N . ASP A 1 209 ? -15.839 -14.823 13.141 1.00 45.47 209 ASP A N 1
ATOM 1695 C CA . ASP A 1 209 ? -14.885 -15.456 12.240 1.00 45.47 209 ASP A CA 1
ATOM 1696 C C . ASP A 1 209 ? -15.660 -16.286 11.203 1.00 45.47 209 ASP A C 1
ATOM 1698 O O . ASP A 1 209 ? -16.157 -17.360 11.538 1.00 45.47 209 ASP A O 1
ATOM 1702 N N . PRO A 1 210 ? -15.771 -15.834 9.940 1.00 42.34 210 PRO A N 1
ATOM 1703 C CA . PRO A 1 210 ? -16.476 -16.576 8.894 1.00 42.34 210 PRO A CA 1
ATOM 1704 C C . PRO A 1 210 ? -15.826 -17.925 8.541 1.00 42.34 210 PRO A C 1
ATOM 1706 O O . PRO A 1 210 ? -16.390 -18.661 7.737 1.00 42.34 210 PRO A O 1
ATOM 1709 N N . ARG A 1 211 ? -14.643 -18.248 9.084 1.00 41.69 211 ARG A N 1
ATOM 1710 C CA . ARG A 1 211 ? -13.957 -19.536 8.887 1.00 41.69 211 ARG A CA 1
ATOM 1711 C C . ARG A 1 211 ? -14.228 -20.543 10.000 1.00 41.69 211 ARG A C 1
ATOM 1713 O O . ARG A 1 211 ? -13.926 -21.719 9.816 1.00 41.69 211 ARG A O 1
ATOM 1720 N N . LYS A 1 212 ? -14.777 -20.110 11.138 1.00 45.19 212 LYS A N 1
ATOM 1721 C CA . LYS A 1 212 ? -15.242 -21.021 12.185 1.00 45.19 212 LYS A CA 1
ATOM 1722 C C . LYS A 1 212 ? -16.718 -21.334 11.930 1.00 45.19 212 LYS A C 1
ATOM 1724 O O . LYS A 1 212 ? -17.534 -20.415 12.012 1.00 45.19 212 LYS A O 1
ATOM 1729 N N . PRO A 1 213 ? -17.089 -22.589 11.615 1.00 36.19 213 PRO A N 1
ATOM 1730 C CA . PRO A 1 213 ? -18.496 -22.956 11.550 1.00 36.19 213 PRO A CA 1
ATOM 1731 C C . PRO A 1 213 ? -19.140 -22.709 12.918 1.00 36.19 213 PRO A C 1
ATOM 1733 O O . PRO A 1 213 ? -18.563 -23.028 13.959 1.00 36.19 213 PRO A O 1
ATOM 1736 N N . ILE A 1 214 ? -20.331 -22.112 12.908 1.00 46.09 214 ILE A N 1
ATOM 1737 C CA . ILE A 1 214 ? -21.153 -21.950 14.105 1.00 46.09 214 ILE A CA 1
ATOM 1738 C C . ILE A 1 214 ? -21.646 -23.350 14.470 1.00 46.09 214 ILE A C 1
ATOM 1740 O O . ILE A 1 214 ? -22.571 -23.867 13.847 1.00 46.09 214 ILE A O 1
ATOM 1744 N N . LEU A 1 215 ? -20.997 -23.989 15.440 1.00 34.94 215 LEU A N 1
ATOM 1745 C CA . LEU A 1 215 ? -21.514 -25.216 16.030 1.00 34.94 215 LEU A CA 1
ATOM 1746 C C . LEU A 1 215 ? -22.705 -24.828 16.907 1.00 34.94 215 LEU A C 1
ATOM 1748 O O . LEU A 1 215 ? -22.536 -24.289 18.000 1.00 34.94 215 LEU A O 1
ATOM 1752 N N . ILE A 1 216 ? -23.913 -25.066 16.402 1.00 37.44 216 ILE A N 1
ATOM 1753 C CA . ILE A 1 216 ? -25.141 -25.001 17.193 1.00 37.44 216 ILE A CA 1
ATOM 1754 C C . ILE A 1 216 ? -25.152 -26.263 18.060 1.00 37.44 216 ILE A C 1
ATOM 1756 O O . ILE A 1 216 ? -25.650 -27.308 17.657 1.00 37.44 216 ILE A O 1
ATOM 1760 N N . GLY A 1 217 ? -24.497 -26.186 19.216 1.00 30.94 217 GLY A N 1
ATOM 1761 C CA . GLY A 1 217 ? -24.464 -27.250 20.212 1.00 30.94 217 GLY A CA 1
ATOM 1762 C C . GLY A 1 217 ? -25.359 -26.887 21.384 1.00 30.94 217 GLY A C 1
ATOM 1763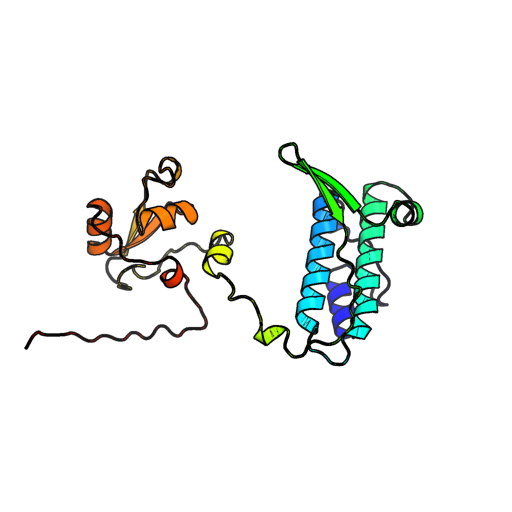 O O . GLY A 1 217 ? -24.934 -26.164 22.281 1.00 30.94 217 GLY A O 1
ATOM 1764 N N . GLY A 1 218 ? -26.599 -27.372 21.365 1.00 31.62 218 GLY A N 1
ATOM 1765 C CA . GLY A 1 218 ? -27.402 -27.465 22.575 1.00 31.62 218 GLY A CA 1
ATOM 1766 C C . GLY A 1 218 ? -26.908 -28.624 23.439 1.00 31.62 218 GLY A C 1
ATOM 1767 O O . GLY A 1 218 ? -26.662 -29.708 22.924 1.00 31.62 218 GLY A O 1
ATOM 1768 N N . SER A 1 219 ? -26.800 -28.400 24.745 1.00 26.95 219 SER A N 1
ATOM 1769 C CA . SER A 1 219 ? -27.003 -29.435 25.763 1.00 26.95 219 SER A CA 1
ATOM 1770 C C . SER A 1 219 ? -27.112 -28.773 27.134 1.00 26.95 219 SER A C 1
ATOM 1772 O O . SER A 1 219 ? -26.131 -28.334 27.730 1.00 26.95 219 SER A O 1
ATOM 1774 N N . SER A 1 220 ? -28.357 -28.672 27.583 1.00 32.03 220 SER A N 1
ATOM 1775 C CA . SER A 1 220 ? -28.812 -28.964 28.940 1.00 32.03 220 SER A CA 1
ATOM 1776 C C . SER A 1 220 ? -27.771 -29.617 29.864 1.00 32.03 220 SER A C 1
ATOM 1778 O O . SER A 1 220 ? -27.269 -30.703 29.587 1.00 32.03 220 SER A O 1
ATOM 1780 N N . SER A 1 221 ? -27.570 -29.026 31.043 1.00 25.94 221 SER A N 1
ATOM 1781 C CA . SER A 1 221 ? -27.156 -29.767 32.237 1.00 25.94 221 SER A CA 1
ATOM 1782 C C . SER A 1 221 ? -28.224 -29.590 33.307 1.00 25.94 221 SER A C 1
ATOM 1784 O O . SER A 1 221 ? -28.253 -28.614 34.056 1.00 25.94 221 SER A O 1
ATOM 1786 N N . VAL A 1 222 ? -29.143 -30.555 33.303 1.00 27.64 222 VAL A N 1
ATOM 1787 C CA . VAL A 1 222 ? -29.941 -30.949 34.461 1.00 27.64 222 VAL A CA 1
ATOM 1788 C C . VAL A 1 222 ? -28.958 -31.380 35.550 1.00 27.64 222 VAL A C 1
ATOM 1790 O O . VAL A 1 222 ? -28.025 -32.136 35.281 1.00 27.64 222 VAL A O 1
ATOM 1793 N N . LYS A 1 223 ? -29.145 -30.841 36.755 1.00 26.14 223 LYS A N 1
ATOM 1794 C CA . LYS A 1 223 ? -28.444 -31.273 37.965 1.00 26.14 223 LYS A CA 1
ATOM 1795 C C . LYS A 1 223 ? -28.819 -32.727 38.265 1.00 26.14 223 LYS A C 1
ATOM 1797 O O . LYS A 1 223 ? -30.009 -33.039 38.280 1.00 26.14 223 LYS A O 1
ATOM 1802 N N . VAL A 1 224 ? -27.814 -33.557 38.528 1.00 30.44 224 VAL A N 1
ATOM 1803 C CA . VAL A 1 224 ? -27.933 -34.714 39.427 1.00 30.44 224 VAL A CA 1
ATOM 1804 C C . VAL A 1 224 ? -27.402 -34.263 40.777 1.00 30.44 224 VAL A C 1
ATOM 1806 O O . VAL A 1 224 ? -26.358 -33.567 40.767 1.00 30.44 224 VAL A O 1
#

Secondary structure (DSSP, 8-state):
-HHHHHHHHHTTSB-TTS-B---GGGTTS-HHHHHHHHHHHHHHHHHHHTTSTTGGGHHHHHHHHHHHHHHHHHHHHT--HHHHHHTTSSEEEEEETTEEEEEE----------TTTTTT-----HHHHHTT------TTPPPTTT---TTEEEEE-TTTTT--TTT--HHHHHHHHTT--EEEEEHHHHHHHHTT------GGGSS--TTS------------

Sequence (224 aa):
MDELIKKLYQKGFCNAHGRPMHKKAWVLLDEDQIISLYSSVNRGLQNYYRPTDNWAELSRIQYILKFSLAKTLAAKKQVSITRIIKDKGIQAIVTRKGQQRTITFYRNTNWTTDRKAFTNSPTIDLVRMNERMRTRSKLGLPCCICYESIGVAMHHVRHIRKMTDKQAKGFTGLLAKLNRKQVPVCQECHRKIHNGAYDGLSIKDLAYDPRKPILIGGSSSVKV

pLDDT: mean 73.18, std 18.23, range [25.94, 94.44]